Protein AF-A0A7V4J609-F1 (afdb_monomer)

Solvent-accessible surface area (backbone atoms only — not comparable to full-atom values): 19748 Å² total; per-residue (Å²): 106,72,70,58,54,51,50,52,49,53,50,51,53,51,48,53,52,51,51,52,52,52,54,53,49,54,52,52,54,60,73,69,50,78,88,66,85,76,72,90,71,79,81,60,64,64,59,54,53,52,49,54,51,50,52,54,53,51,51,54,50,50,53,53,50,52,53,50,53,50,52,48,52,52,51,52,51,51,52,52,52,50,53,52,50,52,51,52,52,51,52,53,50,53,50,52,52,53,52,60,69,65,54,73,88,73,65,96,64,86,74,79,85,71,82,72,80,72,77,79,72,75,76,78,77,78,77,81,72,77,92,63,76,60,28,38,42,62,49,53,56,54,48,48,51,51,40,49,76,68,70,46,53,71,70,55,42,55,54,38,49,55,36,35,48,52,48,41,37,69,74,41,45,94,55,24,52,75,36,55,56,78,76,60,52,71,68,56,56,55,52,48,53,50,52,43,49,75,68,68,49,56,68,71,57,47,53,54,36,52,52,34,39,50,53,48,53,53,52,47,47,74,68,42,93,59,83,52,83,59,68,60,84,75,70,60,65,84,63,80,71,70,81,74,73,84,67,77,82,70,50,74,65,56,53,5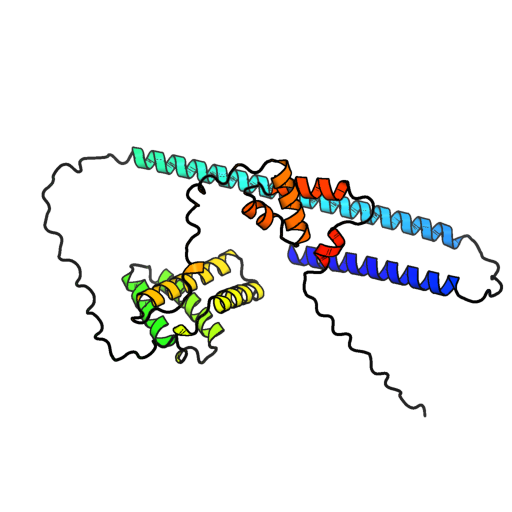2,51,52,54,49,57,44,46,75,72,66,52,54,59,63,60,50,10,65,73,69,77,45,56,49,66,58,46,50,52,52,54,52,58,52,56,75,68,49,90,85,73,61,71,69,70,61,69,66,67,76,68,86,73,86,78,80,83,76,79,83,81,84,79,84,77,85,85,132

Mean predicted aligned error: 18.74 Å

Foldseek 3Di:
DVVVVVVVVVVVVVVVVVVVVVVVVVVVVVVPDPDDPDDPDPPPVVVVVVVVVVVVVVVVVVVVVVVVVVVVVVVVVVVVVVVVVVVVVVVVVVVVVVVVVPPPPPDPPDDDDPDPDDPPDDDPPPDDDPDDQQQPLNLLVVVLVVCVVVVDDPVVSVVLSVLQVVLLCVVQPPNSRRDGPLVDEPVSLVVVLVVCVVVVDDPVVSVVSSVSNVVSNVVCCVVRPDRRPRVCVVVPDPPVDDPPPDPDPPDPVRLLVQLVVVVVVVDDLVVSCVVSVHDSVVSVVSLVVVQVPDPDDGPVVVNVPPPDDDDDDDDDDDDDDDDD

Structure (mmCIF, N/CA/C/O backbone):
data_AF-A0A7V4J609-F1
#
_entry.id   AF-A0A7V4J609-F1
#
loop_
_atom_site.group_PDB
_atom_site.id
_atom_site.type_symbol
_atom_site.label_atom_id
_atom_site.label_alt_id
_atom_site.label_comp_id
_atom_site.label_asym_id
_atom_site.label_entity_id
_atom_site.label_seq_id
_atom_site.pdbx_PDB_ins_code
_atom_site.Cartn_x
_atom_site.Cartn_y
_atom_site.Cartn_z
_atom_site.occupancy
_atom_site.B_iso_or_equiv
_atom_site.auth_seq_id
_atom_site.auth_comp_id
_atom_site.auth_asym_id
_atom_site.auth_atom_id
_atom_site.pdbx_PDB_model_num
ATOM 1 N N . MET A 1 1 ? -0.851 5.672 -15.968 1.00 47.31 1 MET A N 1
ATOM 2 C CA . MET A 1 1 ? -0.262 6.768 -16.758 1.00 47.31 1 MET A CA 1
ATOM 3 C C . MET A 1 1 ? 1.236 6.849 -16.494 1.00 47.31 1 MET A C 1
ATOM 5 O O . MET A 1 1 ? 1.948 6.284 -17.302 1.00 47.31 1 MET A O 1
ATOM 9 N N . LEU A 1 2 ? 1.716 7.349 -15.346 1.00 53.88 2 LEU A N 1
ATOM 10 C CA . LEU A 1 2 ? 3.162 7.465 -15.036 1.00 53.88 2 LEU A CA 1
ATOM 11 C C . LEU A 1 2 ? 4.007 6.199 -15.305 1.00 53.88 2 LEU A C 1
ATOM 13 O O . LEU A 1 2 ? 5.004 6.269 -16.009 1.00 53.88 2 LEU A O 1
ATOM 17 N N . LEU A 1 3 ? 3.555 5.023 -14.858 1.00 62.56 3 LEU A N 1
ATOM 18 C CA . LEU A 1 3 ? 4.284 3.763 -15.079 1.00 62.56 3 LEU A CA 1
ATOM 19 C C . LEU A 1 3 ? 4.326 3.323 -16.558 1.00 62.56 3 LEU A C 1
ATOM 21 O O . LEU A 1 3 ? 5.271 2.674 -16.983 1.00 62.56 3 LEU A O 1
ATOM 25 N N . LEU A 1 4 ? 3.314 3.679 -17.358 1.00 62.72 4 LEU A N 1
ATOM 26 C CA . LEU A 1 4 ? 3.314 3.393 -18.799 1.00 62.72 4 LEU A CA 1
ATOM 27 C C . LEU A 1 4 ? 4.264 4.330 -19.549 1.00 62.72 4 LEU A C 1
ATOM 29 O O . LEU A 1 4 ? 4.913 3.893 -20.491 1.00 62.72 4 LEU A O 1
ATOM 33 N N . VAL A 1 5 ? 4.374 5.584 -19.101 1.00 66.00 5 VAL A N 1
ATOM 34 C CA . VAL A 1 5 ? 5.336 6.555 -19.638 1.00 66.00 5 VAL A CA 1
ATOM 35 C C . VAL A 1 5 ? 6.767 6.125 -19.307 1.00 66.00 5 VAL A C 1
ATOM 37 O O . VAL A 1 5 ? 7.614 6.120 -20.194 1.00 66.00 5 VAL A O 1
ATOM 40 N N . GLU A 1 6 ? 7.030 5.661 -18.080 1.00 70.31 6 GLU A N 1
ATOM 41 C CA . GLU A 1 6 ? 8.339 5.101 -17.712 1.00 70.31 6 GLU A CA 1
ATOM 42 C C . GLU A 1 6 ? 8.694 3.861 -18.543 1.00 70.31 6 GLU A C 1
ATOM 44 O O . GLU A 1 6 ? 9.808 3.762 -19.052 1.00 70.31 6 GLU A O 1
ATOM 49 N N . ILE A 1 7 ? 7.745 2.940 -18.749 1.00 78.00 7 ILE A N 1
ATOM 50 C CA . ILE A 1 7 ? 7.969 1.761 -19.600 1.00 78.00 7 ILE A CA 1
ATOM 51 C C . ILE A 1 7 ? 8.251 2.178 -21.046 1.00 78.00 7 ILE A C 1
ATOM 53 O O . ILE A 1 7 ? 9.196 1.672 -21.647 1.00 78.00 7 ILE A O 1
ATOM 57 N N . ALA A 1 8 ? 7.476 3.112 -21.604 1.00 73.62 8 ALA A N 1
ATOM 58 C CA . ALA A 1 8 ? 7.695 3.609 -22.959 1.00 73.62 8 ALA A CA 1
ATOM 59 C C . ALA A 1 8 ? 9.078 4.263 -23.106 1.00 73.62 8 ALA A C 1
ATOM 61 O O . ALA A 1 8 ? 9.769 4.016 -24.093 1.00 73.62 8 ALA A O 1
ATOM 62 N N . PHE A 1 9 ? 9.522 5.019 -22.100 1.00 82.12 9 PHE A N 1
ATOM 63 C CA . PHE A 1 9 ? 10.843 5.641 -22.089 1.00 82.12 9 PHE A CA 1
ATOM 64 C C . PHE A 1 9 ? 11.972 4.604 -22.038 1.00 82.12 9 PHE A C 1
ATOM 66 O O . PHE A 1 9 ? 12.927 4.689 -22.809 1.00 82.12 9 PHE A O 1
ATOM 73 N N . VAL A 1 10 ? 11.851 3.583 -21.184 1.00 80.25 10 VAL A N 1
ATOM 74 C CA . VAL A 1 10 ? 12.837 2.492 -21.097 1.00 80.25 10 VAL A CA 1
ATOM 75 C C . VAL A 1 10 ? 12.897 1.698 -22.403 1.00 80.25 10 VAL A C 1
ATOM 77 O O . VAL A 1 10 ? 13.987 1.365 -22.867 1.00 80.25 10 VAL A O 1
ATOM 80 N N . LEU A 1 11 ? 11.749 1.434 -23.034 1.00 81.81 11 LEU A N 1
ATOM 81 C CA . LEU A 1 11 ? 11.691 0.757 -24.331 1.00 81.81 11 LEU A CA 1
ATOM 82 C C . LEU A 1 11 ? 12.318 1.603 -25.445 1.00 81.81 11 LEU A C 1
ATOM 84 O O . LEU A 1 11 ? 13.091 1.070 -26.239 1.00 81.81 11 LEU A O 1
ATOM 88 N N . ALA A 1 12 ? 12.049 2.909 -25.478 1.00 80.56 12 ALA A N 1
ATOM 89 C CA . ALA A 1 12 ? 12.650 3.824 -26.446 1.00 80.56 12 ALA A CA 1
ATOM 90 C C . ALA A 1 12 ? 14.175 3.914 -26.269 1.00 80.56 12 ALA A C 1
ATOM 92 O O . ALA A 1 12 ? 14.918 3.771 -27.239 1.00 80.56 12 ALA A O 1
ATOM 93 N N . ALA A 1 13 ? 14.657 4.060 -25.031 1.00 81.12 13 ALA A N 1
ATOM 94 C CA . ALA A 1 13 ? 16.086 4.077 -24.726 1.00 81.12 13 ALA A CA 1
ATOM 95 C C . ALA A 1 13 ? 16.768 2.747 -25.096 1.00 81.12 13 ALA A C 1
ATOM 97 O O . ALA A 1 13 ? 17.833 2.743 -25.717 1.00 81.12 13 ALA A O 1
ATOM 98 N N . GLY A 1 14 ? 16.129 1.615 -24.779 1.00 84.50 14 GLY A N 1
ATOM 99 C CA . GLY A 1 14 ? 16.606 0.285 -25.156 1.00 84.50 14 GLY A CA 1
ATOM 100 C C . GLY A 1 14 ? 16.664 0.086 -26.672 1.00 84.50 14 GLY A C 1
ATOM 101 O O . GLY A 1 14 ? 17.637 -0.471 -27.183 1.00 84.50 14 GLY A O 1
ATOM 102 N N . TYR A 1 15 ? 15.666 0.588 -27.402 1.00 86.62 15 TYR A N 1
ATOM 103 C CA . TYR A 1 15 ? 15.627 0.533 -28.862 1.00 86.62 15 TYR A CA 1
ATOM 104 C C . TYR A 1 15 ? 16.742 1.370 -29.497 1.00 86.62 15 TYR A C 1
ATOM 106 O O . TYR A 1 15 ? 17.474 0.858 -30.344 1.00 86.62 15 TYR A O 1
ATOM 114 N N . ILE A 1 16 ? 16.933 2.614 -29.042 1.00 82.25 16 ILE A N 1
ATOM 115 C CA . ILE A 1 16 ? 18.020 3.488 -29.512 1.00 82.25 16 ILE A CA 1
ATOM 116 C C . ILE A 1 16 ? 19.374 2.814 -29.284 1.00 82.25 16 ILE A C 1
ATOM 118 O O . ILE A 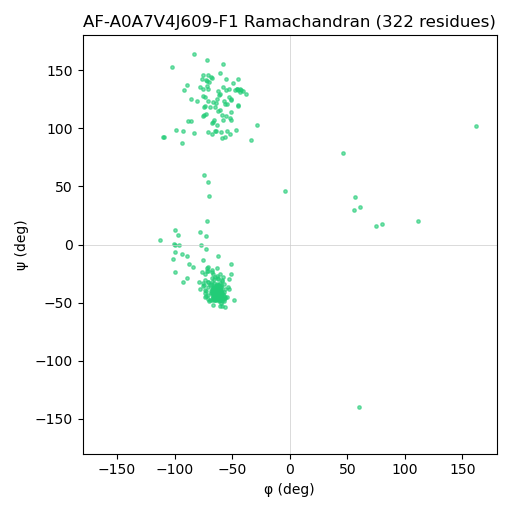1 16 ? 20.170 2.724 -30.220 1.00 82.25 16 ILE A O 1
ATOM 122 N N . PHE A 1 17 ? 19.612 2.287 -28.078 1.00 82.25 17 PHE A N 1
ATOM 123 C CA . PHE A 1 17 ? 20.849 1.587 -27.728 1.00 82.25 17 PHE A CA 1
ATOM 124 C C . PHE A 1 17 ? 21.099 0.358 -28.613 1.00 82.25 17 PHE A C 1
ATOM 126 O O . PHE A 1 17 ? 22.208 0.148 -29.113 1.00 82.25 17 PHE A O 1
ATOM 133 N N . TRP A 1 18 ? 20.065 -0.455 -28.847 1.00 91.44 18 TRP A N 1
ATOM 134 C CA . TRP A 1 18 ? 20.157 -1.607 -29.743 1.00 91.44 18 TRP A CA 1
ATOM 135 C C . TRP A 1 18 ? 20.525 -1.188 -31.170 1.00 91.44 18 TRP A C 1
ATOM 137 O O . TRP A 1 18 ? 21.409 -1.792 -31.786 1.00 91.44 18 TRP A O 1
ATOM 147 N N . LEU A 1 19 ? 19.904 -0.121 -31.673 1.00 87.31 19 LEU A N 1
ATOM 148 C CA . LEU A 1 19 ? 20.141 0.400 -33.015 1.00 87.31 19 LEU A CA 1
ATOM 149 C C . LEU A 1 19 ? 21.574 0.935 -33.165 1.00 87.31 19 LEU A C 1
ATOM 151 O O . LEU A 1 19 ? 22.247 0.620 -34.149 1.00 87.31 19 LEU A O 1
ATOM 155 N N . THR A 1 20 ? 22.089 1.641 -32.150 1.00 80.00 20 THR A N 1
ATOM 156 C CA . THR A 1 20 ? 23.487 2.117 -32.135 1.00 80.00 20 THR A CA 1
ATOM 157 C C . THR A 1 20 ? 24.472 0.956 -32.120 1.00 80.00 20 THR A C 1
ATOM 159 O O . THR A 1 20 ? 25.467 0.955 -32.846 1.00 80.00 20 THR A O 1
ATOM 162 N N . ARG A 1 21 ? 24.192 -0.079 -31.320 1.00 84.94 21 ARG A N 1
ATOM 163 C CA . ARG A 1 21 ? 25.049 -1.264 -31.247 1.00 84.94 21 ARG A CA 1
ATOM 164 C C . ARG A 1 21 ? 25.080 -2.026 -32.573 1.00 84.94 21 ARG A C 1
ATOM 166 O O . ARG A 1 21 ? 26.139 -2.512 -32.967 1.00 84.94 21 ARG A O 1
ATOM 173 N N . ARG A 1 22 ? 23.943 -2.117 -33.268 1.00 88.06 22 ARG A N 1
ATOM 174 C CA . ARG A 1 22 ? 23.848 -2.754 -34.588 1.00 88.06 22 ARG A CA 1
ATOM 175 C C . ARG A 1 22 ? 24.669 -2.002 -35.641 1.00 88.06 22 ARG A C 1
ATOM 177 O O . ARG A 1 22 ? 25.417 -2.642 -36.371 1.00 88.06 22 ARG A O 1
ATOM 184 N N . GLN A 1 23 ? 24.587 -0.672 -35.659 1.00 82.31 23 GLN A N 1
ATOM 185 C CA . GLN A 1 23 ? 25.390 0.202 -36.528 1.00 82.31 23 GLN A CA 1
ATOM 186 C C . GLN A 1 23 ? 26.902 0.039 -36.272 1.00 82.31 23 GLN A C 1
ATOM 188 O O . GLN A 1 23 ? 27.696 -0.126 -37.197 1.00 82.31 23 GLN A O 1
ATOM 193 N N . LEU A 1 24 ? 27.317 -0.009 -35.002 1.00 81.25 24 LEU A N 1
ATOM 194 C CA . LEU A 1 24 ? 28.718 -0.259 -34.637 1.00 81.25 24 LEU A CA 1
ATOM 195 C C . LEU A 1 24 ? 29.204 -1.648 -35.068 1.00 81.25 24 LEU A C 1
ATOM 197 O O . LEU A 1 24 ? 30.362 -1.804 -35.458 1.00 81.25 24 LEU A O 1
ATOM 201 N N . ALA A 1 25 ? 28.336 -2.661 -35.005 1.00 82.88 25 ALA A N 1
ATOM 202 C CA . ALA A 1 25 ? 28.669 -4.002 -35.465 1.00 82.88 25 ALA A CA 1
ATOM 203 C C . ALA A 1 25 ? 28.908 -4.029 -36.982 1.00 82.88 25 ALA A C 1
ATOM 205 O O . ALA A 1 25 ? 29.929 -4.566 -37.405 1.00 82.88 25 ALA A O 1
ATOM 206 N N . SER A 1 26 ? 28.048 -3.388 -37.785 1.00 80.69 26 SER A N 1
ATOM 207 C CA . SER A 1 26 ? 28.245 -3.315 -39.240 1.00 80.69 26 SER A CA 1
ATOM 208 C C . SER A 1 26 ? 29.526 -2.577 -39.626 1.00 80.69 26 SER A C 1
ATOM 210 O O . SER A 1 26 ? 30.234 -3.026 -40.525 1.00 80.69 26 SER A O 1
ATOM 212 N N . LEU A 1 27 ? 29.884 -1.507 -38.907 1.00 78.69 27 LEU A N 1
ATOM 213 C CA . LEU A 1 27 ? 31.136 -0.780 -39.143 1.00 78.69 27 LEU A CA 1
ATOM 214 C C . LEU A 1 27 ? 32.374 -1.632 -38.831 1.00 78.69 27 LEU A C 1
ATOM 216 O O . LEU A 1 27 ? 33.349 -1.600 -39.577 1.00 78.69 27 LEU A O 1
ATOM 220 N N . ARG A 1 28 ? 32.337 -2.441 -37.765 1.00 79.81 28 ARG A N 1
ATOM 221 C CA . ARG A 1 28 ? 33.437 -3.367 -37.440 1.00 79.81 28 ARG A CA 1
ATOM 222 C C . ARG A 1 28 ? 33.581 -4.486 -38.464 1.00 79.81 28 ARG A C 1
ATOM 224 O O . ARG A 1 28 ? 34.702 -4.868 -38.782 1.00 79.81 28 ARG A O 1
ATOM 231 N N . THR A 1 29 ? 32.469 -5.012 -38.976 1.00 81.25 29 THR A N 1
ATOM 232 C CA . THR A 1 29 ? 32.506 -6.026 -40.037 1.00 81.25 29 THR A CA 1
ATOM 233 C C . THR A 1 29 ? 33.085 -5.444 -41.326 1.00 81.25 29 THR A C 1
ATOM 235 O O . THR A 1 29 ? 33.902 -6.101 -41.961 1.00 81.25 29 THR A O 1
ATOM 238 N N . ALA A 1 30 ? 32.738 -4.199 -41.666 1.00 74.56 30 ALA A N 1
ATOM 239 C CA . ALA A 1 30 ? 33.305 -3.499 -42.817 1.00 74.56 30 ALA A CA 1
ATOM 240 C C . ALA A 1 30 ? 34.809 -3.210 -42.654 1.00 74.56 30 ALA A C 1
ATOM 242 O O . ALA A 1 30 ? 35.568 -3.399 -43.598 1.00 74.56 30 ALA A O 1
ATOM 243 N N . ALA A 1 31 ? 35.259 -2.822 -41.456 1.00 77.62 31 ALA A N 1
ATOM 244 C CA . ALA A 1 31 ? 36.670 -2.528 -41.184 1.00 77.62 31 ALA A CA 1
ATOM 245 C C . ALA A 1 31 ? 37.596 -3.760 -41.262 1.00 77.62 31 ALA A C 1
ATOM 247 O O . ALA A 1 31 ? 38.784 -3.609 -41.529 1.00 77.62 31 ALA A O 1
ATOM 248 N N . ASN A 1 32 ? 37.063 -4.965 -41.035 1.00 83.81 32 ASN A N 1
ATOM 249 C CA . ASN A 1 32 ? 37.826 -6.219 -41.065 1.00 83.81 32 ASN A CA 1
ATOM 250 C C . ASN A 1 32 ? 37.684 -6.999 -42.384 1.00 83.81 32 ASN A C 1
ATOM 252 O O . ASN A 1 32 ? 38.258 -8.082 -42.512 1.00 83.81 32 ASN A O 1
ATOM 256 N N . ALA A 1 33 ? 36.905 -6.502 -43.348 1.00 80.06 33 ALA A N 1
ATOM 257 C CA . ALA A 1 33 ? 36.776 -7.152 -44.644 1.00 80.06 33 ALA A CA 1
ATOM 258 C C . ALA A 1 33 ? 38.072 -6.964 -45.463 1.00 80.06 33 ALA A C 1
ATOM 260 O O . ALA A 1 33 ? 38.621 -5.860 -45.486 1.00 80.06 33 ALA A O 1
ATOM 261 N N . PRO A 1 34 ? 38.583 -8.015 -46.135 1.00 79.69 34 PRO A N 1
ATOM 262 C CA . PRO A 1 34 ? 39.764 -7.905 -46.986 1.00 79.69 34 PRO A CA 1
ATOM 263 C C . PRO A 1 34 ? 39.524 -6.855 -48.075 1.00 79.69 34 PRO A C 1
ATOM 265 O O . PRO A 1 34 ? 38.443 -6.813 -48.663 1.00 79.69 34 PRO A O 1
ATOM 268 N N . ALA A 1 35 ? 40.524 -5.999 -48.307 1.00 69.81 35 ALA A N 1
ATOM 269 C CA . ALA A 1 35 ? 40.452 -4.839 -49.189 1.00 69.81 35 ALA A CA 1
ATOM 270 C C . ALA A 1 35 ? 40.039 -5.232 -50.618 1.00 69.81 35 ALA A C 1
ATOM 272 O O . ALA A 1 35 ? 40.867 -5.585 -51.455 1.00 69.81 35 ALA A O 1
ATOM 273 N N . MET A 1 36 ? 38.737 -5.180 -50.889 1.00 74.69 36 MET A N 1
ATOM 274 C CA . MET A 1 36 ? 38.191 -5.239 -52.237 1.00 74.69 36 MET A CA 1
ATOM 275 C C . MET A 1 36 ? 38.425 -3.882 -52.917 1.00 74.69 36 MET A C 1
ATOM 277 O O . MET A 1 36 ? 38.391 -2.850 -52.237 1.00 74.69 36 MET A O 1
ATOM 281 N N . PRO A 1 37 ? 38.667 -3.851 -54.239 1.00 70.62 37 PRO A N 1
ATOM 282 C CA . PRO A 1 37 ? 38.844 -2.606 -54.977 1.00 70.62 37 PRO A CA 1
ATOM 283 C C . PRO A 1 37 ? 37.612 -1.716 -54.782 1.00 70.62 37 PRO A C 1
ATOM 285 O O . PRO A 1 37 ? 36.488 -2.130 -55.066 1.00 70.62 37 PRO A O 1
ATOM 288 N N . GLN A 1 38 ? 37.834 -0.514 -54.239 1.00 63.09 38 GLN A N 1
ATOM 289 C CA . GLN A 1 38 ? 36.774 0.455 -53.982 1.00 63.09 38 GLN A CA 1
ATOM 290 C C . GLN A 1 38 ? 36.036 0.764 -55.293 1.00 63.09 38 GLN A C 1
ATOM 292 O O . GLN A 1 38 ? 36.682 1.191 -56.255 1.00 63.09 38 GLN A O 1
ATOM 297 N N . PRO A 1 39 ? 34.704 0.585 -55.362 1.00 59.41 39 PRO A N 1
ATOM 298 C CA . PRO A 1 39 ? 33.936 1.166 -56.451 1.00 59.41 39 PRO A CA 1
ATOM 299 C C . PRO A 1 39 ? 34.089 2.686 -56.360 1.00 59.41 39 PRO A C 1
ATOM 301 O O . PRO A 1 39 ? 33.965 3.248 -55.272 1.00 59.41 39 PRO A O 1
ATOM 304 N N . ALA A 1 40 ? 34.400 3.336 -57.484 1.00 60.19 40 ALA A N 1
ATOM 305 C CA . ALA A 1 40 ? 34.500 4.788 -57.578 1.00 60.19 40 ALA A CA 1
ATOM 306 C C . ALA A 1 40 ? 33.221 5.416 -57.003 1.00 60.19 40 ALA A C 1
ATOM 308 O O . ALA A 1 40 ? 32.131 5.284 -57.558 1.00 60.19 40 ALA A O 1
ATOM 309 N N . SER A 1 41 ? 33.364 6.001 -55.821 1.00 56.91 41 SER A N 1
ATOM 310 C CA . SER A 1 41 ? 32.284 6.439 -54.958 1.00 56.91 41 SER A CA 1
ATOM 311 C C . SER A 1 41 ? 31.746 7.790 -55.419 1.00 56.91 41 SER A C 1
ATOM 313 O O . SER A 1 41 ? 32.472 8.782 -55.485 1.00 56.91 41 SER A O 1
ATOM 315 N N . GLY A 1 42 ? 30.442 7.852 -55.690 1.00 60.62 42 GLY A N 1
ATOM 316 C CA . GLY A 1 42 ? 29.702 9.110 -55.680 1.00 60.62 42 GLY A CA 1
ATOM 317 C C . GLY A 1 42 ? 29.634 9.623 -54.242 1.00 60.62 42 GLY A C 1
ATOM 318 O O . GLY A 1 42 ? 28.796 9.186 -53.466 1.00 60.62 42 GLY A O 1
ATOM 319 N N . GLY A 1 43 ? 30.558 10.506 -53.859 1.00 58.66 43 GLY A N 1
ATOM 320 C CA . GLY A 1 43 ? 30.745 10.995 -52.485 1.00 58.66 43 GLY A CA 1
ATOM 321 C C . GLY A 1 43 ? 29.674 11.956 -51.952 1.00 58.66 43 GLY A C 1
ATOM 322 O O . GLY A 1 43 ? 29.959 12.697 -51.016 1.00 58.66 43 GLY A O 1
ATOM 323 N N . ILE A 1 44 ? 28.476 11.982 -52.539 1.00 61.19 44 ILE A N 1
ATOM 324 C CA . ILE A 1 44 ? 27.427 12.958 -52.201 1.00 61.19 44 ILE A CA 1
ATOM 325 C C . ILE A 1 44 ? 26.475 12.415 -51.111 1.00 61.19 44 ILE A C 1
ATOM 327 O O . ILE A 1 44 ? 26.094 13.168 -50.219 1.00 61.19 44 ILE A O 1
ATOM 331 N N . ASP A 1 45 ? 26.223 11.102 -51.051 1.00 78.12 45 ASP A N 1
ATOM 332 C CA . ASP A 1 45 ? 25.186 10.527 -50.166 1.00 78.12 45 ASP A CA 1
ATOM 333 C C . ASP A 1 45 ? 25.523 10.549 -48.659 1.00 78.12 45 ASP A C 1
ATOM 335 O O . ASP A 1 45 ? 24.635 10.503 -47.806 1.00 78.12 45 ASP A O 1
ATOM 339 N N . GLN A 1 46 ? 26.805 10.613 -48.283 1.00 78.44 46 GLN A N 1
ATOM 340 C CA . GLN A 1 46 ? 27.192 10.554 -46.866 1.00 78.44 46 GLN A CA 1
ATOM 341 C C . GLN A 1 46 ? 26.996 11.892 -46.139 1.00 78.44 46 GLN A C 1
ATOM 343 O O . GLN A 1 46 ? 26.705 11.907 -44.942 1.00 78.44 46 GLN A O 1
ATOM 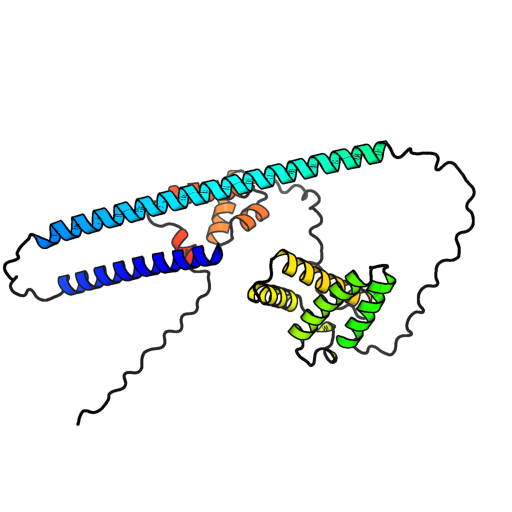348 N N . VAL A 1 47 ? 27.162 13.014 -46.844 1.00 83.00 47 VAL A N 1
ATOM 349 C CA . VAL A 1 47 ? 26.991 14.353 -46.258 1.00 83.00 47 VAL A CA 1
ATOM 350 C C . VAL A 1 47 ? 25.509 14.642 -46.021 1.00 83.00 47 VAL A C 1
ATOM 352 O O . VAL A 1 47 ? 25.163 15.149 -44.957 1.00 83.00 47 VAL A O 1
ATOM 355 N N . GLU A 1 48 ? 24.644 14.247 -46.958 1.00 84.75 48 GLU A N 1
ATOM 356 C CA . GLU A 1 48 ? 23.185 14.376 -46.839 1.00 84.75 48 GLU A CA 1
ATOM 357 C C . GLU A 1 48 ? 22.650 13.552 -45.657 1.00 84.75 48 GLU A C 1
ATOM 359 O O . GLU A 1 48 ? 21.994 14.093 -44.772 1.00 84.75 48 GLU A O 1
ATOM 364 N N . MET A 1 49 ? 23.083 12.293 -45.520 1.00 81.38 49 MET A N 1
ATOM 365 C CA . MET A 1 49 ? 22.692 11.440 -44.390 1.00 81.38 49 MET A CA 1
ATOM 366 C C . MET A 1 49 ? 23.137 11.990 -43.023 1.00 81.38 49 MET A C 1
ATOM 368 O O . MET A 1 49 ? 22.436 11.831 -42.021 1.00 81.38 49 MET A O 1
ATOM 372 N N . MET A 1 50 ? 24.309 12.630 -42.951 1.00 82.75 50 MET A N 1
ATOM 373 C CA . MET A 1 50 ? 24.780 13.268 -41.715 1.00 82.75 50 MET A CA 1
ATOM 374 C C . MET A 1 50 ? 23.974 14.522 -41.367 1.00 82.75 50 MET A C 1
ATOM 376 O O . MET A 1 50 ? 23.804 14.815 -40.182 1.00 82.75 50 MET A O 1
ATOM 380 N N . HIS A 1 51 ? 23.482 15.246 -42.375 1.00 87.69 51 HIS A N 1
ATOM 381 C CA . HIS A 1 51 ? 22.611 16.401 -42.181 1.00 87.69 51 HIS A CA 1
ATOM 382 C C . HIS A 1 51 ? 21.229 15.966 -41.681 1.00 87.69 51 HIS A C 1
ATOM 384 O O . HIS A 1 51 ? 20.806 16.429 -40.623 1.00 87.69 51 HIS A O 1
ATOM 390 N N . ASP A 1 52 ? 20.616 14.967 -42.322 1.00 84.50 52 ASP A N 1
ATOM 391 C CA . ASP A 1 52 ? 19.336 14.389 -41.891 1.00 84.50 52 ASP A CA 1
ATOM 392 C C . ASP A 1 52 ? 19.405 13.854 -40.455 1.00 84.50 52 ASP A C 1
ATOM 394 O O . ASP A 1 52 ? 18.499 14.049 -39.641 1.00 84.50 52 ASP A O 1
ATOM 398 N N . LEU A 1 53 ? 20.514 13.198 -40.097 1.00 81.81 53 LEU A N 1
ATOM 399 C CA . LEU A 1 53 ? 20.721 12.714 -38.735 1.00 81.81 53 LEU A CA 1
ATOM 400 C C . LEU A 1 53 ? 20.834 13.867 -37.727 1.00 81.81 53 LEU A C 1
ATOM 402 O O . LEU A 1 53 ? 20.333 13.748 -36.606 1.00 81.81 53 LEU A O 1
ATOM 406 N N . ALA A 1 54 ? 21.498 14.966 -38.093 1.00 87.69 54 ALA A N 1
ATOM 407 C CA . ALA A 1 54 ? 21.609 16.140 -37.234 1.00 87.69 54 ALA A CA 1
ATOM 408 C C . ALA A 1 54 ? 20.237 16.784 -36.988 1.00 87.69 54 ALA A C 1
ATOM 410 O O . ALA A 1 54 ? 19.929 17.124 -35.840 1.00 87.69 54 ALA A O 1
ATOM 411 N N . ASP A 1 55 ? 19.400 16.860 -38.021 1.00 89.56 55 ASP A N 1
ATOM 412 C CA . ASP A 1 55 ? 18.043 17.395 -37.930 1.00 89.56 55 ASP A CA 1
ATOM 413 C C . ASP A 1 55 ? 17.161 16.528 -37.026 1.00 89.56 55 ASP A C 1
ATOM 415 O O . ASP A 1 55 ? 16.584 17.043 -36.063 1.00 89.56 55 ASP A O 1
ATOM 419 N N . VAL A 1 56 ? 17.162 15.202 -37.210 1.00 83.81 56 VAL A N 1
ATOM 420 C CA . VAL A 1 56 ? 16.417 14.273 -36.338 1.00 83.81 56 VAL A CA 1
ATOM 421 C C . VAL A 1 56 ? 16.883 14.374 -34.882 1.00 83.81 56 VAL A C 1
ATOM 423 O O . VAL A 1 56 ? 16.070 14.385 -33.955 1.00 83.81 56 VAL A O 1
ATOM 426 N N . LEU A 1 57 ? 18.194 14.479 -34.638 1.00 84.06 57 LEU A N 1
ATOM 427 C CA . LEU A 1 57 ? 18.717 14.641 -33.278 1.00 84.06 57 LEU A CA 1
ATOM 428 C C . LEU A 1 57 ? 18.309 15.981 -32.655 1.00 84.06 57 LEU A C 1
ATOM 430 O O . LEU A 1 57 ? 18.108 16.050 -31.437 1.00 84.06 57 LEU A O 1
ATOM 434 N N . SER A 1 58 ? 18.192 17.035 -33.463 1.00 87.75 58 SER A N 1
ATOM 435 C CA . SER A 1 58 ? 17.723 18.342 -33.006 1.00 87.75 58 SER A CA 1
ATOM 436 C C . SER A 1 58 ? 16.243 18.299 -32.604 1.00 87.75 58 SER A C 1
ATOM 438 O O . SER A 1 58 ? 15.896 18.785 -31.524 1.00 87.75 58 SER A O 1
ATOM 440 N N . GLU A 1 59 ? 15.401 17.613 -33.381 1.00 87.75 59 GLU A N 1
ATOM 441 C CA . GLU A 1 59 ? 13.973 17.445 -33.104 1.00 87.75 59 GLU A CA 1
ATOM 442 C C . GLU A 1 59 ? 13.742 16.600 -31.844 1.00 87.75 59 GLU A C 1
ATOM 444 O O . GLU A 1 59 ? 13.007 17.005 -30.940 1.00 87.75 59 GLU A O 1
ATOM 449 N N . VAL A 1 60 ? 14.461 15.479 -31.704 1.00 80.81 60 VAL A N 1
ATOM 450 C CA . VAL A 1 60 ? 14.414 14.645 -30.490 1.00 80.81 60 VAL A CA 1
ATOM 451 C C . VAL A 1 60 ? 14.854 15.442 -29.261 1.00 80.81 60 VAL A C 1
ATOM 453 O O . VAL A 1 60 ? 14.238 15.336 -28.198 1.00 80.81 60 VAL A O 1
ATOM 456 N N . ARG A 1 61 ? 15.900 16.271 -29.379 1.00 86.44 61 ARG A N 1
ATOM 457 C CA . ARG A 1 61 ? 16.343 17.138 -28.279 1.00 86.44 61 ARG A CA 1
ATOM 458 C C . ARG A 1 61 ? 15.262 18.146 -27.892 1.00 86.44 61 ARG A C 1
ATOM 460 O O . ARG A 1 61 ? 15.042 18.319 -26.693 1.00 86.44 61 ARG A O 1
ATOM 467 N N . SER A 1 62 ? 14.602 18.776 -28.865 1.00 88.88 62 SER A N 1
ATOM 468 C CA . SER A 1 62 ? 13.492 19.703 -28.612 1.00 88.88 62 SER A CA 1
ATOM 469 C C . SER A 1 62 ? 12.345 19.002 -27.884 1.00 88.88 62 SER A C 1
ATOM 471 O O . SER A 1 62 ? 11.946 19.436 -26.807 1.00 88.88 62 SER A O 1
ATOM 473 N N . ALA A 1 63 ? 11.902 17.844 -28.381 1.00 81.69 63 ALA A N 1
ATOM 474 C CA . ALA A 1 63 ? 10.816 17.077 -27.769 1.00 81.69 63 ALA A CA 1
ATOM 475 C C . ALA A 1 63 ? 11.126 16.657 -26.319 1.00 81.69 63 ALA A C 1
ATOM 477 O O . ALA A 1 63 ? 10.266 16.714 -25.438 1.00 81.69 63 ALA A O 1
ATOM 478 N N . VAL A 1 64 ? 12.376 16.272 -26.032 1.00 82.19 64 VAL A N 1
ATOM 479 C CA . VAL A 1 64 ? 12.813 15.951 -24.663 1.00 82.19 64 VAL A CA 1
ATOM 480 C C . VAL A 1 64 ? 12.792 17.188 -23.758 1.00 82.19 64 VAL A C 1
ATOM 482 O O . VAL A 1 64 ? 12.443 17.074 -22.581 1.00 82.19 64 VAL A O 1
ATOM 485 N N . GLN A 1 65 ? 13.162 18.363 -24.273 1.00 88.56 65 GLN A N 1
ATOM 486 C CA . GLN A 1 65 ? 13.099 19.615 -23.514 1.00 88.56 65 GLN A CA 1
ATOM 487 C C . GLN A 1 65 ? 11.653 20.017 -23.207 1.00 88.56 65 GLN A C 1
ATOM 489 O O . GLN A 1 65 ? 11.366 20.366 -22.059 1.00 88.56 65 GLN A O 1
ATOM 494 N N . ASP A 1 66 ? 10.744 19.879 -24.170 1.00 88.44 66 ASP A N 1
ATOM 495 C CA . ASP A 1 66 ? 9.320 20.171 -23.989 1.00 88.44 66 ASP A CA 1
ATOM 496 C C . ASP A 1 66 ? 8.681 19.245 -22.950 1.00 88.44 66 ASP A C 1
ATOM 498 O O . ASP A 1 66 ? 8.041 19.712 -22.004 1.00 88.44 66 ASP A O 1
ATOM 502 N N . MET A 1 67 ? 8.946 17.938 -23.044 1.00 80.62 67 MET A N 1
ATOM 503 C CA . MET A 1 67 ? 8.476 16.955 -22.065 1.00 80.62 67 MET A CA 1
ATOM 504 C C . MET A 1 67 ? 9.029 17.247 -20.663 1.00 80.62 67 MET A C 1
ATOM 506 O O . MET A 1 67 ? 8.318 17.129 -19.663 1.00 80.62 67 MET A O 1
ATOM 510 N N . ARG A 1 68 ? 10.293 17.678 -20.564 1.00 86.62 68 ARG A N 1
ATOM 511 C CA . ARG A 1 68 ? 10.894 18.086 -19.287 1.00 86.62 68 ARG A CA 1
ATOM 512 C C . ARG A 1 68 ? 10.215 19.328 -18.714 1.00 86.62 68 ARG A C 1
ATOM 514 O O . ARG A 1 68 ? 9.976 19.374 -17.509 1.00 86.62 68 ARG A O 1
ATOM 521 N N . ALA A 1 69 ? 9.911 20.319 -19.548 1.00 91.19 69 ALA A N 1
ATOM 522 C CA . ALA A 1 69 ? 9.220 21.535 -19.134 1.00 91.19 69 ALA A CA 1
ATOM 523 C C . ALA A 1 69 ? 7.771 21.253 -18.703 1.00 91.19 69 ALA A C 1
ATOM 525 O O . ALA A 1 69 ? 7.280 21.845 -17.743 1.00 91.19 69 ALA A O 1
ATOM 526 N N . GLU A 1 70 ? 7.073 20.338 -19.374 1.00 89.12 70 GLU A N 1
ATOM 527 C CA . GLU A 1 70 ? 5.750 19.866 -18.958 1.00 89.12 70 GLU A CA 1
ATOM 528 C C . GLU A 1 70 ? 5.798 19.136 -17.614 1.00 89.12 70 GLU A C 1
ATOM 530 O O . GLU A 1 70 ? 5.051 19.484 -16.701 1.00 89.12 70 GLU A O 1
ATOM 535 N N . TRP A 1 71 ? 6.736 18.204 -17.445 1.00 86.25 71 TRP A N 1
ATOM 536 C CA . TRP A 1 71 ? 6.887 17.473 -16.189 1.00 86.25 71 TRP A CA 1
ATOM 537 C C . TRP A 1 71 ? 7.239 18.394 -15.016 1.00 86.25 71 TRP A C 1
ATOM 539 O O . TRP A 1 71 ? 6.726 18.234 -13.909 1.00 86.25 71 TRP A O 1
ATOM 549 N N . GLN A 1 72 ? 8.069 19.407 -15.268 1.00 90.75 72 GLN A N 1
ATOM 550 C CA . GLN A 1 72 ? 8.380 20.440 -14.288 1.00 90.75 72 GLN A CA 1
ATOM 551 C C . GLN A 1 72 ? 7.120 21.216 -13.876 1.00 90.75 72 GLN A C 1
ATOM 553 O O . GLN A 1 72 ? 6.876 21.380 -12.683 1.00 90.75 72 GLN A O 1
ATOM 558 N N . ARG A 1 73 ? 6.278 21.622 -14.839 1.00 93.25 73 ARG A N 1
ATOM 559 C CA . ARG A 1 73 ? 4.996 22.293 -14.562 1.00 93.25 73 ARG A CA 1
ATOM 560 C C . ARG A 1 73 ? 4.049 21.417 -13.742 1.00 93.25 73 ARG A C 1
ATOM 562 O O . ARG A 1 73 ? 3.429 21.914 -12.806 1.00 93.25 73 ARG A O 1
ATOM 569 N N . GLU A 1 74 ? 3.948 20.127 -14.059 1.00 87.88 74 GLU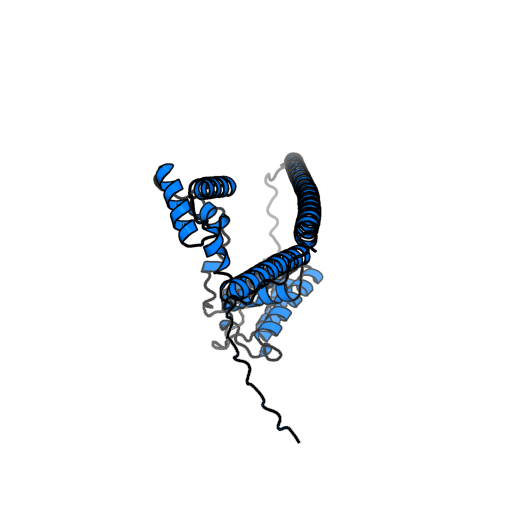 A N 1
ATOM 570 C CA . GLU A 1 74 ? 3.115 19.186 -13.300 1.00 87.88 74 GLU A CA 1
ATOM 571 C C . GLU A 1 74 ? 3.625 19.020 -11.863 1.00 87.88 74 GLU A C 1
ATOM 573 O O . GLU A 1 74 ? 2.851 19.071 -10.904 1.00 87.88 74 GLU A O 1
ATOM 578 N N . ARG A 1 75 ? 4.944 18.889 -11.695 1.00 89.38 75 ARG A N 1
ATOM 579 C CA . ARG A 1 75 ? 5.584 18.805 -10.381 1.00 89.38 75 ARG A CA 1
ATOM 580 C C . ARG A 1 75 ? 5.329 20.059 -9.544 1.00 89.38 75 ARG A C 1
ATOM 582 O O . ARG A 1 75 ? 4.966 19.942 -8.375 1.00 89.38 75 ARG A O 1
ATOM 589 N N . ASP A 1 76 ? 5.482 21.239 -10.134 1.00 93.69 76 ASP A N 1
ATOM 590 C CA . ASP A 1 76 ? 5.260 22.511 -9.447 1.00 93.69 76 ASP A CA 1
ATOM 591 C C . ASP A 1 76 ? 3.768 22.689 -9.084 1.00 93.69 76 ASP A C 1
ATOM 593 O O . ASP A 1 76 ? 3.442 23.132 -7.981 1.00 93.69 76 ASP A O 1
ATOM 597 N N . ALA A 1 77 ? 2.847 22.233 -9.943 1.00 92.25 77 ALA A N 1
ATOM 598 C CA . ALA A 1 77 ? 1.414 22.198 -9.641 1.00 92.25 77 ALA A CA 1
ATOM 599 C C . ALA A 1 77 ? 1.078 21.259 -8.465 1.00 92.25 77 ALA A C 1
ATOM 601 O O . ALA A 1 77 ? 0.260 21.606 -7.610 1.00 92.25 77 ALA A O 1
ATOM 602 N N . LEU A 1 78 ? 1.718 20.087 -8.381 1.00 88.75 78 LEU A N 1
ATOM 603 C CA . LEU A 1 78 ? 1.558 19.170 -7.247 1.00 88.75 78 LEU A CA 1
ATOM 604 C C . LEU A 1 78 ? 2.111 19.760 -5.945 1.00 88.75 78 LEU A C 1
ATOM 606 O O . LEU A 1 78 ? 1.474 19.620 -4.899 1.00 88.75 78 LEU A O 1
ATOM 610 N N . HIS A 1 79 ? 3.256 20.446 -5.996 1.00 91.06 79 HIS A N 1
ATOM 611 C CA . HIS A 1 79 ? 3.796 21.164 -4.838 1.00 91.06 79 HIS A CA 1
ATOM 612 C C . HIS A 1 79 ? 2.825 22.232 -4.336 1.00 91.06 79 HIS A C 1
ATOM 614 O O . HIS A 1 79 ? 2.532 22.275 -3.141 1.00 91.06 79 HIS A O 1
ATOM 620 N N . TYR A 1 80 ? 2.253 23.020 -5.247 1.00 94.31 80 TYR A N 1
ATOM 621 C CA . TYR A 1 80 ? 1.241 24.013 -4.903 1.00 94.31 80 TYR A CA 1
ATOM 622 C C . TYR A 1 80 ? 0.005 23.381 -4.240 1.00 94.31 80 TYR A C 1
ATOM 624 O O . TYR A 1 80 ? -0.487 23.877 -3.227 1.00 94.31 80 TYR A O 1
ATOM 632 N N . GLN A 1 81 ? -0.490 22.249 -4.755 1.00 90.00 81 GLN A N 1
ATOM 633 C CA . GLN A 1 81 ? -1.614 21.532 -4.135 1.00 90.00 81 GLN A CA 1
ATOM 634 C C . GLN A 1 81 ? -1.291 21.026 -2.723 1.00 90.00 81 GLN A C 1
ATOM 636 O O . GLN A 1 81 ? -2.157 21.060 -1.845 1.00 90.00 81 GLN A O 1
ATOM 641 N N . LEU A 1 82 ? -0.060 20.561 -2.494 1.00 90.81 82 LEU A N 1
ATOM 642 C CA . LEU A 1 82 ? 0.386 20.096 -1.183 1.00 90.81 82 LEU A CA 1
ATOM 643 C C . LEU A 1 82 ? 0.436 21.255 -0.179 1.00 90.81 82 LEU A C 1
ATOM 645 O O . LEU A 1 82 ? -0.092 21.119 0.924 1.00 90.81 82 LEU A O 1
ATOM 649 N N . GLU A 1 83 ? 0.957 22.412 -0.586 1.00 96.25 83 GLU A N 1
ATOM 650 C CA . GLU A 1 83 ? 0.975 23.629 0.234 1.00 96.25 83 GLU A CA 1
ATOM 651 C C . GLU A 1 83 ? -0.447 24.084 0.619 1.00 96.25 83 GLU A C 1
ATOM 653 O O . GLU A 1 83 ? -0.727 24.385 1.783 1.00 96.25 83 GLU A O 1
ATOM 658 N N . GLN A 1 84 ? -1.396 24.049 -0.327 1.00 96.38 84 GLN A N 1
ATOM 659 C CA . GLN A 1 84 ? -2.807 24.349 -0.042 1.00 96.38 84 GLN A CA 1
ATOM 660 C C . GLN A 1 84 ? -3.424 23.361 0.961 1.00 96.38 84 GLN A C 1
ATOM 662 O O . GLN A 1 84 ? -4.174 23.756 1.862 1.00 96.38 84 GLN A O 1
ATOM 667 N N . ALA A 1 85 ? -3.101 22.070 0.842 1.00 90.69 85 ALA A N 1
ATOM 668 C CA . ALA A 1 85 ? -3.572 21.054 1.779 1.00 90.69 85 ALA A CA 1
ATOM 669 C C . ALA A 1 85 ? -3.011 21.277 3.194 1.00 90.69 85 ALA A C 1
ATOM 671 O O . ALA A 1 85 ? -3.754 21.173 4.174 1.00 90.69 85 ALA A O 1
ATOM 672 N N . GLU A 1 86 ? -1.732 21.632 3.319 1.00 93.88 86 GLU A N 1
ATOM 673 C CA . GLU A 1 86 ? -1.107 21.951 4.607 1.00 93.88 86 GLU A CA 1
ATOM 674 C C . GLU A 1 86 ? -1.742 23.177 5.265 1.00 93.88 86 GLU A C 1
ATOM 676 O O . GLU A 1 86 ? -2.075 23.132 6.455 1.00 93.88 86 GLU A O 1
ATOM 681 N N . LYS A 1 87 ? -2.005 24.232 4.485 1.00 97.06 87 LYS A N 1
ATOM 682 C CA . LYS A 1 87 ? -2.720 25.421 4.960 1.00 97.06 87 LYS A CA 1
ATOM 683 C C . LYS A 1 87 ? -4.120 25.073 5.473 1.00 97.06 87 LYS A C 1
ATOM 685 O O . LYS A 1 87 ? -4.487 25.468 6.579 1.00 97.06 87 LYS A O 1
ATOM 690 N N . THR A 1 88 ? -4.859 24.249 4.731 1.00 95.38 88 THR A N 1
ATOM 691 C CA . THR A 1 88 ? -6.201 23.786 5.128 1.00 95.38 88 THR A CA 1
ATOM 692 C C . THR A 1 88 ? -6.157 23.000 6.445 1.00 95.38 88 THR A C 1
ATOM 694 O O . THR A 1 88 ? -6.978 23.210 7.339 1.00 95.38 88 THR A O 1
ATOM 697 N N . ILE A 1 89 ? -5.165 22.118 6.615 1.00 94.56 89 ILE A N 1
ATOM 698 C CA . ILE A 1 89 ? -4.970 21.359 7.861 1.00 94.56 89 ILE A CA 1
ATOM 699 C C . ILE A 1 89 ? -4.643 22.298 9.031 1.00 94.56 89 ILE A C 1
ATOM 701 O O . ILE A 1 89 ? -5.147 22.092 10.141 1.00 94.56 89 ILE A O 1
ATOM 705 N N . ALA A 1 90 ? -3.808 23.316 8.811 1.00 95.94 90 ALA A N 1
ATOM 706 C CA . ALA A 1 90 ? -3.470 24.303 9.833 1.00 95.94 90 ALA A CA 1
ATOM 707 C C . ALA A 1 90 ? -4.705 25.108 10.275 1.00 95.94 90 ALA A C 1
ATOM 709 O O . ALA A 1 90 ? -4.936 25.265 11.477 1.00 95.94 90 ALA A O 1
ATOM 710 N N . GLU A 1 91 ? -5.544 25.533 9.329 1.00 97.50 91 GLU A N 1
ATOM 711 C CA . GLU A 1 91 ? -6.805 26.228 9.605 1.00 97.50 91 GLU A CA 1
ATOM 712 C C . GLU A 1 91 ? -7.790 25.347 10.385 1.00 97.50 91 GLU A C 1
ATOM 714 O O . GLU A 1 91 ? -8.321 25.782 11.410 1.00 97.50 91 GLU A O 1
ATOM 719 N N . MET A 1 92 ? -7.974 24.082 9.986 1.00 95.38 92 MET A N 1
ATOM 720 C CA . MET A 1 92 ? -8.817 23.130 10.723 1.00 95.38 92 MET A CA 1
ATOM 721 C C . MET A 1 92 ? -8.328 22.921 12.162 1.00 95.38 92 MET A C 1
ATOM 723 O O . MET A 1 92 ? -9.131 22.896 13.095 1.00 95.38 92 MET A O 1
ATOM 727 N N . ARG A 1 93 ? -7.010 22.808 12.381 1.00 96.94 93 ARG A N 1
ATOM 728 C CA . ARG A 1 93 ? -6.440 22.709 13.737 1.00 96.94 93 ARG A CA 1
ATOM 729 C C . ARG A 1 93 ? -6.699 23.970 14.557 1.00 96.94 93 ARG A C 1
ATOM 731 O O . ARG A 1 93 ? -7.058 23.864 15.729 1.00 96.94 93 ARG A O 1
ATOM 738 N N . ALA A 1 94 ? -6.551 25.150 13.957 1.00 96.94 94 ALA A N 1
ATOM 739 C CA . ALA A 1 94 ? -6.855 26.412 14.624 1.00 96.94 94 ALA A CA 1
ATOM 740 C C . ALA A 1 94 ? -8.342 26.497 15.012 1.00 96.94 94 ALA A C 1
ATOM 742 O O . ALA A 1 94 ? -8.658 26.888 16.136 1.00 96.94 94 ALA A O 1
ATOM 743 N N . GLN A 1 95 ? -9.251 26.064 14.131 1.00 96.88 95 GLN A N 1
ATOM 744 C CA . GLN A 1 95 ? -10.684 25.974 14.426 1.00 96.88 95 GLN A CA 1
ATOM 745 C C . GLN A 1 95 ? -10.980 24.993 15.568 1.00 96.88 95 GLN A C 1
ATOM 747 O O . GLN A 1 95 ? -11.714 25.346 16.488 1.00 96.88 95 GLN A O 1
ATOM 752 N N . MET A 1 96 ? -10.371 23.801 15.568 1.00 96.12 96 MET A N 1
ATOM 753 C CA . MET A 1 96 ? -10.521 22.834 16.664 1.00 96.12 96 MET A CA 1
ATOM 754 C C . MET A 1 96 ? -10.040 23.398 18.006 1.00 96.12 96 MET A C 1
ATOM 756 O O . MET A 1 96 ? -10.695 23.197 19.027 1.00 96.12 96 MET A O 1
ATOM 760 N N . ASN A 1 97 ? -8.924 24.131 18.015 1.00 94.75 97 ASN A N 1
ATOM 761 C CA . ASN A 1 97 ? -8.416 24.766 19.231 1.00 94.75 97 ASN A CA 1
ATOM 762 C C . ASN A 1 97 ? -9.359 25.866 19.739 1.00 94.75 97 ASN A C 1
ATOM 764 O O . ASN A 1 97 ? -9.634 25.910 20.935 1.00 94.75 97 ASN A O 1
ATOM 768 N N . ARG A 1 98 ? -9.920 26.696 18.846 1.00 96.12 98 ARG A N 1
ATOM 769 C CA . ARG A 1 98 ? -10.943 27.695 19.213 1.00 96.12 98 ARG A CA 1
ATOM 770 C C . ARG A 1 98 ? -12.212 27.043 19.759 1.00 96.12 98 ARG A C 1
ATOM 772 O O . ARG A 1 98 ? -12.743 27.486 20.772 1.00 96.12 98 ARG A O 1
ATOM 779 N N . ALA A 1 99 ? -12.680 25.965 19.130 1.00 93.38 99 ALA A N 1
ATOM 780 C CA . ALA A 1 99 ? -13.828 25.213 19.627 1.00 93.38 99 ALA A CA 1
ATOM 781 C C . ALA A 1 99 ? -13.556 24.663 21.035 1.00 93.38 99 ALA A C 1
ATOM 783 O O . ALA A 1 99 ? -14.402 24.783 21.914 1.00 93.38 99 ALA A O 1
ATOM 784 N N . ARG A 1 100 ? -12.344 24.151 21.288 1.00 91.94 100 ARG A N 1
ATOM 785 C CA . ARG A 1 100 ? -11.939 23.642 22.605 1.00 91.94 100 ARG A CA 1
ATOM 786 C C . ARG A 1 100 ? -11.923 24.720 23.692 1.00 91.94 100 ARG A C 1
ATOM 788 O O . ARG A 1 100 ? -12.245 24.403 24.828 1.00 91.94 100 ARG A O 1
ATOM 795 N N . THR A 1 101 ? -11.577 25.966 23.360 1.00 90.75 101 THR A N 1
ATOM 796 C CA . THR A 1 101 ? -11.629 27.091 24.314 1.00 90.75 101 THR A CA 1
ATOM 797 C C . THR A 1 101 ? -13.043 27.604 24.575 1.00 90.75 101 THR A C 1
ATOM 799 O O . THR A 1 101 ? -13.284 28.204 25.614 1.00 90.75 101 THR A O 1
ATOM 802 N N . LEU A 1 102 ? -13.970 27.385 23.637 1.00 87.94 102 LEU A N 1
ATOM 803 C CA . LEU A 1 102 ? -15.363 27.820 23.759 1.00 87.94 102 LEU A CA 1
ATOM 804 C C . LEU A 1 102 ? -16.252 26.807 24.479 1.00 87.94 102 LEU A C 1
ATOM 806 O O . LEU A 1 102 ? -17.330 27.192 24.916 1.00 87.94 102 LEU A O 1
ATOM 810 N N . VAL A 1 103 ? -15.829 25.542 24.612 1.00 82.19 103 VAL A N 1
ATOM 811 C CA . VAL A 1 103 ? -16.494 24.587 25.507 1.00 82.19 103 VAL A CA 1
ATOM 812 C C . VAL A 1 103 ? -16.262 25.092 26.929 1.00 82.19 103 VAL A C 1
ATOM 814 O O . VAL A 1 103 ? -15.133 24.991 27.420 1.00 82.19 103 VAL A O 1
ATOM 817 N N . PRO A 1 104 ? -17.280 25.669 27.595 1.00 66.56 104 PRO A N 1
ATOM 818 C CA . PRO A 1 104 ? -17.107 26.180 28.935 1.00 66.56 104 PRO A CA 1
ATOM 819 C C . PRO A 1 104 ? -16.724 24.992 29.801 1.00 66.56 104 PRO A C 1
ATOM 821 O O . PRO A 1 104 ? -17.402 23.963 29.797 1.00 66.56 104 PRO A O 1
ATOM 824 N N . GLN A 1 105 ? -15.646 25.139 30.560 1.00 59.84 105 GLN A N 1
ATOM 825 C CA . GLN A 1 105 ? -15.290 24.245 31.652 1.00 59.84 105 GLN A CA 1
ATOM 826 C C . GLN A 1 105 ? -16.293 24.470 32.800 1.00 59.84 105 GLN A C 1
ATOM 828 O O . GLN A 1 105 ? -15.933 24.831 33.915 1.00 59.84 105 GLN A O 1
ATOM 833 N N . ALA A 1 106 ? -17.586 24.363 32.492 1.00 54.44 106 ALA A N 1
ATOM 834 C CA . ALA A 1 106 ? -18.675 24.523 33.425 1.00 54.44 106 ALA A CA 1
ATOM 835 C C . ALA A 1 106 ? -18.659 23.301 34.339 1.00 54.44 106 ALA A C 1
ATOM 837 O O . ALA A 1 106 ? -19.134 22.228 33.987 1.00 54.44 106 ALA A O 1
ATOM 838 N N . ALA A 1 107 ? -18.029 23.500 35.494 1.00 54.84 107 ALA A N 1
ATOM 839 C CA . ALA A 1 107 ? -18.306 22.808 36.736 1.00 54.84 107 ALA A CA 1
ATOM 840 C C . ALA A 1 107 ? -18.451 21.281 36.620 1.00 54.84 107 ALA A C 1
ATOM 842 O O . ALA A 1 107 ? -19.527 20.724 36.812 1.00 54.84 107 ALA A O 1
ATOM 843 N N . VAL A 1 108 ? -17.312 20.586 36.538 1.00 56.59 108 VAL A N 1
ATOM 844 C CA . VAL A 1 108 ? -17.160 19.331 37.299 1.00 56.59 108 VAL A CA 1
ATOM 845 C C . VAL A 1 108 ? -16.961 19.717 38.771 1.00 56.59 108 VAL A C 1
ATOM 847 O O . VAL A 1 108 ? -15.916 19.488 39.368 1.00 56.59 108 VAL A O 1
ATOM 850 N N . SER A 1 109 ? -17.950 20.413 39.329 1.00 54.66 109 SER A N 1
ATOM 851 C CA . SER A 1 109 ? -18.032 20.733 40.746 1.00 54.66 109 SER A CA 1
ATOM 852 C C . SER A 1 109 ? -19.164 19.891 41.316 1.00 54.66 109 SER A C 1
ATOM 854 O O . SER A 1 109 ? -20.331 20.253 41.229 1.00 54.66 109 SER A O 1
ATOM 856 N N . GLY A 1 110 ? -18.792 18.710 41.813 1.00 56.72 110 GLY A N 1
ATOM 857 C CA . GLY A 1 110 ? -19.450 18.065 42.949 1.00 56.72 110 GLY A CA 1
ATOM 858 C C . GLY A 1 110 ? -20.952 17.781 42.872 1.00 56.72 110 GLY A C 1
ATOM 859 O O . GLY A 1 110 ? -21.620 17.937 43.889 1.00 56.72 110 GLY A O 1
ATOM 860 N N . ALA A 1 111 ? -21.494 17.334 41.737 1.00 45.81 111 ALA A N 1
ATOM 861 C CA . ALA A 1 111 ? -22.821 16.717 41.733 1.00 45.81 111 ALA A CA 1
ATOM 862 C C . ALA A 1 111 ? -22.689 15.222 42.058 1.00 45.81 111 ALA A C 1
ATOM 864 O O . ALA A 1 111 ? -21.903 14.509 41.434 1.00 45.81 111 ALA A O 1
ATOM 865 N N . ALA A 1 112 ? -23.425 14.798 43.084 1.00 54.00 112 ALA A N 1
ATOM 866 C CA . ALA A 1 112 ? -23.439 13.462 43.656 1.00 54.00 112 ALA A CA 1
ATOM 867 C C . ALA A 1 112 ? -23.440 12.356 42.591 1.00 54.00 112 ALA A C 1
ATOM 869 O O . ALA A 1 112 ? -24.228 12.369 41.648 1.00 54.00 112 ALA A O 1
ATOM 870 N N . VAL A 1 113 ? -22.540 11.395 42.792 1.00 47.72 113 VAL A N 1
ATOM 871 C CA . VAL A 1 113 ? -22.438 10.147 42.039 1.00 47.72 113 VAL A CA 1
ATOM 872 C C . VAL A 1 113 ? -23.749 9.378 42.201 1.00 47.72 113 VAL A C 1
ATOM 874 O O . VAL A 1 113 ? -23.963 8.686 43.193 1.00 47.72 113 VAL A O 1
ATOM 877 N N . GLU A 1 114 ? -24.637 9.523 41.223 1.00 46.59 114 GLU A N 1
ATOM 878 C CA . GLU A 1 114 ? -25.708 8.571 40.968 1.00 46.59 114 GLU A CA 1
ATOM 879 C C . GLU A 1 114 ? -25.042 7.237 40.575 1.00 46.59 114 GLU A C 1
ATOM 881 O O . GLU A 1 114 ? -24.157 7.226 39.709 1.00 46.59 114 GLU A O 1
ATOM 886 N N . PRO A 1 115 ? -25.359 6.121 41.255 1.00 46.56 115 PRO A N 1
ATOM 887 C CA . PRO A 1 115 ? -24.697 4.850 41.016 1.00 46.56 115 PRO A CA 1
ATOM 888 C C . PRO A 1 115 ? -24.958 4.401 39.579 1.00 46.56 115 PRO A C 1
ATOM 890 O O . PRO A 1 115 ? -26.089 4.117 39.188 1.00 46.56 115 PRO A O 1
ATOM 893 N N . LEU A 1 116 ? -23.876 4.348 38.800 1.00 43.22 116 LEU A N 1
ATOM 894 C CA . LEU A 1 116 ? -23.850 3.813 37.446 1.00 43.22 116 LEU A CA 1
ATOM 895 C C . LEU A 1 116 ? -24.592 2.465 37.390 1.00 43.22 116 LEU A C 1
ATOM 897 O O . LEU A 1 116 ? -24.331 1.597 38.232 1.00 43.22 116 LEU A O 1
ATOM 901 N N . PRO A 1 117 ? -25.467 2.249 36.389 1.00 47.19 117 PRO A N 1
ATOM 902 C CA . PRO A 1 117 ? -25.997 0.928 36.111 1.00 47.19 117 PRO A CA 1
ATOM 903 C C . PRO A 1 117 ? -24.821 -0.024 35.898 1.00 47.19 117 PRO A C 1
ATOM 905 O O . PRO A 1 117 ? -23.837 0.308 35.233 1.00 47.19 117 PRO A O 1
ATOM 908 N N . GLN A 1 118 ? -24.924 -1.170 36.565 1.00 43.50 118 GLN A N 1
ATOM 909 C CA . GLN A 1 118 ? -23.866 -2.151 36.735 1.00 43.50 118 GLN A CA 1
ATOM 910 C C . GLN A 1 118 ? -23.106 -2.424 35.428 1.00 43.50 118 GLN A C 1
ATOM 912 O O . GLN A 1 118 ? -23.723 -2.471 34.359 1.00 43.50 118 GLN A O 1
ATOM 917 N N . PRO A 1 119 ? -21.777 -2.631 35.505 1.00 41.16 119 PRO A N 1
ATOM 918 C CA . PRO A 1 119 ? -20.981 -3.015 34.353 1.00 41.16 119 PRO A CA 1
ATOM 919 C C . PRO A 1 119 ? -21.636 -4.218 33.681 1.00 41.16 119 PRO A C 1
ATOM 921 O O . PRO A 1 119 ? -21.893 -5.237 34.325 1.00 41.16 119 PRO A O 1
ATOM 924 N N . ILE A 1 120 ? -21.926 -4.065 32.388 1.00 46.47 120 ILE A N 1
ATOM 925 C CA . ILE A 1 120 ? -22.339 -5.151 31.502 1.00 46.47 120 ILE A CA 1
ATOM 926 C C . ILE A 1 120 ? -21.397 -6.313 31.801 1.00 46.47 120 ILE A C 1
ATOM 928 O O . ILE A 1 120 ? -20.177 -6.146 31.713 1.00 46.47 120 ILE A O 1
ATOM 932 N N . GLN A 1 121 ? -21.973 -7.430 32.255 1.00 45.75 121 GLN A N 1
ATOM 933 C CA . GLN A 1 121 ? -21.212 -8.583 32.709 1.00 45.75 121 GLN A CA 1
ATOM 934 C C . GLN A 1 121 ? -20.099 -8.901 31.701 1.00 45.75 121 GLN A C 1
ATOM 936 O O . GLN A 1 121 ? -20.370 -8.927 30.493 1.00 45.75 121 GLN A O 1
ATOM 941 N N . PRO A 1 122 ? -18.857 -9.143 32.161 1.00 46.00 122 PRO A N 1
ATOM 942 C CA . PRO A 1 122 ? -17.836 -9.698 31.293 1.00 46.00 122 PRO A CA 1
ATOM 943 C C . PRO A 1 122 ? -18.414 -10.961 30.659 1.00 46.00 122 PRO A C 1
ATOM 945 O O . PRO A 1 122 ? -18.945 -11.819 31.368 1.00 46.00 122 PRO A O 1
ATOM 948 N N . CYS A 1 123 ? -18.359 -11.033 29.324 1.00 36.62 123 CYS A N 1
ATOM 949 C CA . CYS A 1 123 ? -18.716 -12.242 28.590 1.00 36.62 123 CYS A CA 1
ATOM 950 C C . CYS A 1 123 ? -18.119 -13.450 29.324 1.00 36.62 123 CYS A C 1
ATOM 952 O O . CYS A 1 123 ? -16.945 -13.382 29.712 1.00 36.62 123 CYS A O 1
ATOM 954 N N . PRO A 1 124 ? -18.903 -14.517 29.553 1.00 46.84 124 PRO A N 1
ATOM 955 C CA . PRO A 1 124 ? -18.431 -15.668 30.300 1.00 46.84 124 PRO A CA 1
ATOM 956 C C . PRO A 1 124 ? -17.113 -16.155 29.686 1.00 46.84 124 PRO A C 1
ATOM 958 O O . PRO A 1 124 ? -17.020 -16.244 28.455 1.00 46.84 124 PRO A O 1
ATOM 961 N N . PRO A 1 125 ? -16.084 -16.446 30.502 1.00 44.72 125 PRO A N 1
ATOM 962 C CA . PRO A 1 125 ? -14.870 -17.059 29.998 1.00 44.72 125 PRO A CA 1
ATOM 963 C C . PRO A 1 125 ? -15.278 -18.383 29.359 1.00 44.72 125 PRO A C 1
ATOM 965 O O . PRO A 1 125 ? -15.734 -19.294 30.053 1.00 44.72 125 PRO A O 1
ATOM 968 N N . LEU A 1 126 ? -15.171 -18.461 28.026 1.00 45.50 126 LEU A N 1
ATOM 969 C CA . LEU A 1 126 ? -15.347 -19.706 27.290 1.00 45.50 126 LEU A CA 1
ATOM 970 C C . LEU A 1 126 ? -14.425 -20.735 27.943 1.00 45.50 126 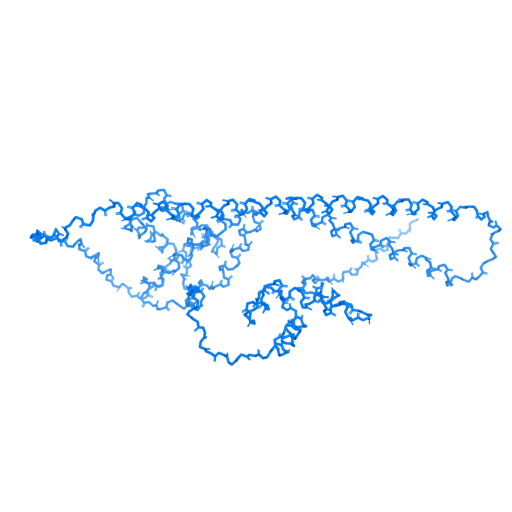LEU A C 1
ATOM 972 O O . LEU A 1 126 ? -13.201 -20.633 27.874 1.00 45.50 126 LEU A O 1
ATOM 976 N N . THR A 1 127 ? -15.038 -21.681 28.641 1.00 44.94 127 THR A N 1
ATOM 977 C CA . THR A 1 127 ? -14.369 -22.733 29.392 1.00 44.94 127 THR A CA 1
ATOM 978 C C . THR A 1 127 ? -13.542 -23.541 28.404 1.00 44.94 127 THR A C 1
ATOM 980 O O . THR A 1 127 ? -14.105 -24.107 27.473 1.00 44.94 127 THR A O 1
ATOM 983 N N . ALA A 1 128 ? -12.218 -23.513 28.565 1.00 45.72 128 ALA A N 1
ATOM 984 C CA . ALA A 1 128 ? -11.246 -24.025 27.607 1.00 45.72 128 ALA A CA 1
ATOM 985 C C . ALA A 1 128 ? -11.467 -25.518 27.289 1.00 45.72 128 ALA A C 1
ATOM 987 O O . ALA A 1 128 ? -11.128 -26.369 28.115 1.00 45.72 128 ALA A O 1
ATOM 988 N N . PRO A 1 129 ? -11.973 -25.874 26.091 1.00 44.75 129 PRO A N 1
ATOM 989 C CA . PRO A 1 129 ? -11.825 -27.219 25.562 1.00 44.75 129 PRO A CA 1
ATOM 990 C C . PRO A 1 129 ? -10.370 -27.329 25.086 1.00 44.75 129 PRO A C 1
ATOM 992 O O . PRO A 1 129 ? -9.889 -26.442 24.380 1.00 44.75 129 PRO A O 1
ATOM 995 N N . GLY A 1 130 ? -9.655 -28.360 25.542 1.00 50.22 130 GLY A N 1
ATOM 996 C CA . GLY A 1 130 ? -8.199 -28.498 25.417 1.00 50.22 130 GLY A CA 1
ATOM 997 C C . GLY A 1 130 ? -7.627 -28.055 24.069 1.00 50.22 130 GLY A C 1
ATOM 998 O O . GLY A 1 130 ? -8.171 -28.443 23.046 1.00 50.22 130 GLY A O 1
ATOM 999 N N . ALA A 1 131 ? -6.563 -27.240 24.138 1.00 58.06 131 ALA A N 1
ATOM 1000 C CA . ALA A 1 131 ? -5.665 -26.664 23.119 1.00 58.06 131 ALA A CA 1
ATOM 1001 C C . ALA A 1 131 ? -5.844 -27.067 21.636 1.00 58.06 131 ALA A C 1
ATOM 1003 O O . ALA A 1 131 ? -4.877 -27.357 20.935 1.00 58.06 131 ALA A O 1
ATOM 1004 N N . ALA A 1 132 ? -7.072 -27.069 21.131 1.00 66.88 132 ALA A N 1
ATOM 1005 C CA . ALA A 1 132 ? -7.355 -27.233 19.725 1.00 66.88 132 ALA A CA 1
ATOM 1006 C C . ALA A 1 132 ? -6.976 -25.913 19.061 1.00 66.88 132 ALA A C 1
ATOM 1008 O O . ALA A 1 132 ? -7.515 -24.858 19.410 1.00 66.88 132 ALA A O 1
ATOM 1009 N N . SER A 1 133 ? -6.016 -25.969 18.140 1.00 80.62 133 SER A N 1
ATOM 1010 C CA . SER A 1 133 ? -5.634 -24.817 17.333 1.00 80.62 133 SER A CA 1
ATOM 1011 C C . SER A 1 133 ? -6.888 -24.209 16.706 1.00 80.62 133 SER A C 1
ATOM 1013 O O . SER A 1 133 ? -7.699 -24.899 16.079 1.00 80.62 133 SER A O 1
ATOM 1015 N N . ILE A 1 134 ? -7.092 -22.910 16.934 1.00 87.06 134 ILE A N 1
ATOM 1016 C CA . ILE A 1 134 ? -8.256 -22.209 16.397 1.00 87.06 134 ILE A CA 1
ATOM 1017 C C . ILE A 1 134 ? -8.123 -22.227 14.875 1.00 87.06 134 ILE A C 1
ATOM 1019 O O . ILE A 1 134 ? -7.160 -21.696 14.309 1.00 87.06 134 ILE A O 1
ATOM 1023 N N . ARG A 1 135 ? -9.095 -22.850 14.210 1.00 92.69 135 ARG A N 1
ATOM 1024 C CA . ARG A 1 135 ? -9.152 -22.870 12.752 1.00 92.69 135 ARG A CA 1
ATOM 1025 C C . ARG A 1 135 ? -9.427 -21.466 12.230 1.00 92.69 135 ARG A C 1
ATOM 1027 O O . ARG A 1 135 ? -10.201 -20.709 12.816 1.00 92.69 135 ARG A O 1
ATOM 1034 N N . LEU A 1 136 ? -8.817 -21.117 11.102 1.00 93.06 136 LEU A N 1
ATOM 1035 C CA . LEU A 1 136 ? -8.922 -19.779 10.523 1.00 93.06 136 LEU A CA 1
ATOM 1036 C C . LEU A 1 136 ? -10.373 -19.404 10.163 1.00 93.06 136 LEU A C 1
ATOM 1038 O O . LEU A 1 136 ? -10.743 -18.241 10.301 1.00 93.06 136 LEU A O 1
ATOM 1042 N N . GLY A 1 137 ? -11.202 -20.376 9.760 1.00 92.88 137 GLY A N 1
ATOM 1043 C CA . GLY A 1 137 ? -12.641 -20.168 9.543 1.00 92.88 137 GLY A CA 1
ATOM 1044 C C . GLY A 1 137 ? -13.361 -19.712 10.816 1.00 92.88 137 GLY A C 1
ATOM 1045 O O . GLY A 1 137 ? -13.963 -18.640 10.831 1.00 92.88 137 GLY A O 1
ATOM 1046 N N . ASP A 1 138 ? -13.194 -20.458 11.909 1.00 93.62 138 ASP A N 1
ATOM 1047 C CA . ASP A 1 138 ? -13.797 -20.137 13.210 1.00 93.62 138 ASP A CA 1
ATOM 1048 C C . ASP A 1 138 ? -13.291 -18.791 13.755 1.00 93.62 138 ASP A C 1
ATOM 1050 O O . ASP A 1 138 ? -14.041 -18.021 14.362 1.00 93.62 138 ASP A O 1
ATOM 1054 N N . ALA A 1 139 ? -12.014 -18.473 13.516 1.00 94.62 139 ALA A N 1
ATOM 1055 C CA . ALA A 1 139 ? -11.431 -17.191 13.892 1.00 94.62 139 ALA A CA 1
ATOM 1056 C C . ALA A 1 139 ? -12.087 -16.010 13.155 1.00 94.62 139 ALA A C 1
ATOM 1058 O O . ALA A 1 139 ? -12.286 -14.957 13.756 1.00 94.62 139 ALA A O 1
ATOM 1059 N N . LEU A 1 140 ? -12.442 -16.157 11.874 1.00 95.75 140 LEU A N 1
ATOM 1060 C CA . LEU A 1 140 ? -13.091 -15.095 11.094 1.00 95.75 140 LEU A CA 1
ATOM 1061 C C . LEU A 1 140 ? -14.503 -14.780 11.594 1.00 95.75 140 LEU A C 1
ATOM 1063 O O . LEU A 1 140 ? -14.887 -13.606 11.659 1.00 95.75 140 LEU A O 1
ATOM 1067 N N . ASP A 1 141 ? -15.265 -15.805 11.965 1.00 95.00 141 ASP A N 1
ATOM 1068 C CA . ASP A 1 141 ? -16.621 -15.616 12.478 1.00 95.00 141 ASP A CA 1
ATOM 1069 C C . ASP A 1 141 ? -16.578 -14.945 13.856 1.00 95.00 141 ASP A C 1
ATOM 1071 O O . ASP A 1 141 ? -17.160 -13.874 14.038 1.00 95.00 141 ASP A O 1
ATOM 1075 N N . ARG A 1 142 ? -15.726 -15.439 14.764 1.00 95.62 142 ARG A N 1
ATOM 1076 C CA . ARG A 1 142 ? -15.488 -14.801 16.073 1.00 95.62 142 ARG A CA 1
ATOM 1077 C C . ARG A 1 142 ? -14.948 -13.372 15.957 1.00 95.62 142 ARG A C 1
ATOM 1079 O O . ARG A 1 142 ? -15.286 -12.514 16.773 1.00 95.62 142 ARG A O 1
ATOM 1086 N N . PHE A 1 143 ? -14.125 -13.081 14.947 1.00 96.69 143 PHE A N 1
ATOM 1087 C CA . PHE A 1 143 ? -13.642 -11.720 14.705 1.00 96.69 143 PHE A CA 1
ATOM 1088 C C . PHE A 1 143 ? -14.776 -10.779 14.298 1.00 96.69 143 PHE A C 1
ATOM 1090 O O . PHE A 1 143 ? -14.778 -9.606 14.670 1.00 96.69 143 PHE A O 1
ATOM 1097 N N . THR A 1 144 ? -15.750 -11.280 13.540 1.00 96.94 144 THR A N 1
ATOM 1098 C CA . THR A 1 144 ? -16.918 -10.499 13.122 1.00 96.94 144 THR A CA 1
ATOM 1099 C C . THR A 1 144 ? -17.753 -10.091 14.331 1.00 96.94 144 THR A C 1
ATOM 1101 O O . THR A 1 144 ? -18.082 -8.909 14.463 1.00 96.94 144 THR A O 1
ATOM 1104 N N . ASP A 1 145 ? -17.997 -11.034 15.241 1.00 96.75 145 ASP A N 1
ATOM 1105 C CA . ASP A 1 145 ? -18.702 -10.785 16.500 1.00 96.75 145 ASP A CA 1
ATOM 1106 C C . ASP A 1 145 ? -17.931 -9.793 17.375 1.00 96.75 145 ASP A C 1
ATOM 1108 O O . ASP A 1 145 ? -18.496 -8.814 17.861 1.00 96.75 145 ASP A O 1
ATOM 1112 N N . HIS A 1 146 ? -16.607 -9.956 17.483 1.00 96.69 146 HIS A N 1
ATOM 1113 C CA . HIS A 1 146 ? -15.749 -9.017 18.206 1.00 96.69 146 HIS A CA 1
ATOM 1114 C C . HIS A 1 146 ? -15.855 -7.581 17.666 1.00 96.69 146 HIS A C 1
ATOM 1116 O O . HIS A 1 146 ? -15.958 -6.628 18.443 1.00 96.69 146 HIS A O 1
ATOM 1122 N N . LEU A 1 147 ? -15.853 -7.397 16.339 1.00 96.25 147 LEU A N 1
ATOM 1123 C CA . LEU A 1 147 ? -16.014 -6.069 15.743 1.00 96.25 147 LEU A CA 1
ATOM 1124 C C . LEU A 1 147 ? -17.399 -5.474 16.042 1.00 96.25 147 LEU A C 1
ATOM 1126 O O . LEU A 1 147 ? -17.488 -4.271 16.293 1.00 96.25 147 LEU A O 1
ATOM 1130 N N . ALA A 1 148 ? -18.457 -6.290 16.025 1.00 96.25 148 ALA A N 1
ATOM 1131 C CA . ALA A 1 148 ? -19.814 -5.850 16.341 1.00 96.25 148 ALA A CA 1
ATOM 1132 C C . ALA A 1 148 ? -19.949 -5.434 17.817 1.00 96.25 148 ALA A C 1
ATOM 1134 O O . ALA A 1 148 ? -20.427 -4.335 18.101 1.00 96.25 148 ALA A O 1
ATOM 1135 N N . CYS A 1 149 ? -19.440 -6.247 18.748 1.00 96.00 149 CYS A N 1
ATOM 1136 C CA . CYS A 1 149 ? -19.404 -5.926 20.177 1.00 96.00 149 CYS A CA 1
ATOM 1137 C C . CYS A 1 149 ? -18.560 -4.678 20.482 1.00 96.00 149 CYS A C 1
ATOM 1139 O O . CYS A 1 149 ? -18.863 -3.940 21.414 1.00 96.00 149 CYS A O 1
ATOM 1141 N N . GLY A 1 150 ? -17.535 -4.396 19.671 1.00 94.25 150 GLY A N 1
ATOM 1142 C CA . GLY A 1 150 ? -16.713 -3.187 19.773 1.00 94.25 150 GLY A CA 1
ATOM 1143 C C . GLY A 1 150 ? -17.397 -1.887 19.322 1.00 94.25 150 GLY A C 1
ATOM 1144 O O . GLY A 1 150 ? -16.718 -0.867 19.201 1.00 94.25 150 GLY A O 1
ATOM 1145 N N . GLY A 1 151 ? -18.700 -1.909 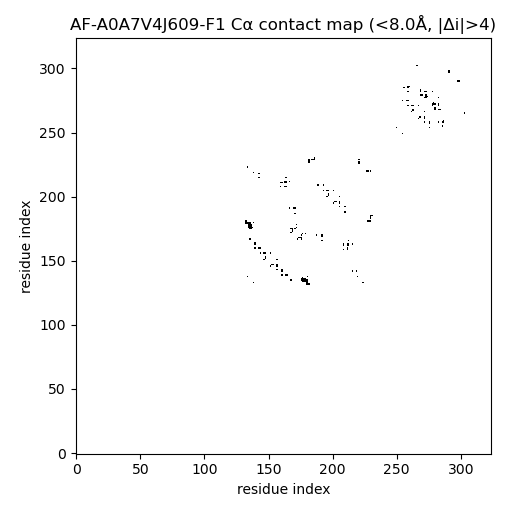19.016 1.00 94.81 151 GLY A N 1
ATOM 1146 C CA . GLY A 1 151 ? -19.479 -0.721 18.648 1.00 94.81 151 GLY A CA 1
ATOM 1147 C C . GLY A 1 151 ? -19.223 -0.202 17.229 1.00 94.81 151 GLY A C 1
ATOM 1148 O O . GLY A 1 151 ? -19.573 0.934 16.905 1.00 94.81 151 GLY A O 1
ATOM 1149 N N . LEU A 1 152 ? -18.599 -0.999 16.354 1.00 95.56 152 LEU A N 1
ATOM 1150 C CA . LEU A 1 152 ? -18.433 -0.622 14.950 1.00 95.56 152 LEU A CA 1
ATOM 1151 C C . LEU A 1 152 ? -19.769 -0.706 14.211 1.00 95.56 152 LEU A C 1
ATOM 1153 O O . LEU A 1 152 ? -20.535 -1.652 14.369 1.00 95.56 152 LEU A O 1
ATOM 1157 N N . SER A 1 153 ? -20.014 0.253 13.314 1.00 97.62 153 SER A N 1
ATOM 1158 C CA . SER A 1 153 ? -21.216 0.219 12.479 1.00 97.62 153 SER A CA 1
ATOM 1159 C C . SER A 1 153 ? -21.264 -1.047 11.606 1.00 97.62 153 SER A C 1
ATOM 1161 O O . SER A 1 153 ? -20.213 -1.474 11.106 1.00 97.62 153 SER A O 1
ATOM 1163 N N . PRO A 1 154 ? -22.456 -1.601 11.303 1.00 97.56 154 PRO A N 1
ATOM 1164 C CA . PRO A 1 154 ? -22.590 -2.818 10.491 1.00 97.56 154 PRO A CA 1
ATOM 1165 C C . PRO A 1 154 ? -21.866 -2.733 9.139 1.00 97.56 154 PRO A C 1
ATOM 1167 O O . PRO A 1 154 ? -21.231 -3.683 8.680 1.00 97.56 154 PRO A O 1
ATOM 1170 N N . ARG A 1 155 ? -21.874 -1.544 8.516 1.00 97.38 155 ARG A N 1
ATOM 1171 C CA . ARG A 1 155 ? -21.138 -1.267 7.272 1.00 97.38 155 ARG A CA 1
ATOM 1172 C C . ARG A 1 155 ? -19.622 -1.403 7.446 1.00 97.38 155 ARG A C 1
ATOM 1174 O O . ARG A 1 155 ? -18.944 -1.899 6.544 1.00 97.38 155 ARG A O 1
ATOM 1181 N N . SER A 1 156 ? -19.081 -0.951 8.576 1.00 97.00 156 SER A N 1
ATOM 1182 C CA . SER A 1 156 ? -17.651 -1.049 8.885 1.00 97.00 156 SER A CA 1
ATOM 1183 C C . SER A 1 156 ? -17.245 -2.488 9.172 1.00 97.00 156 SER A C 1
ATOM 1185 O O . SER A 1 156 ? -16.237 -2.929 8.621 1.00 97.00 156 SER A O 1
ATOM 1187 N N . VAL A 1 157 ? -18.056 -3.218 9.945 1.00 97.88 157 VAL A N 1
ATOM 1188 C CA . VAL A 1 157 ? -17.871 -4.652 10.220 1.00 97.88 157 VAL A CA 1
ATOM 1189 C C . VAL A 1 157 ? -17.824 -5.436 8.908 1.00 97.88 157 VAL A C 1
ATOM 1191 O O . VAL A 1 157 ? -16.816 -6.079 8.621 1.00 97.88 157 VAL A O 1
ATOM 1194 N N . LYS A 1 158 ? -18.837 -5.280 8.039 1.00 97.69 158 LYS A N 1
ATOM 1195 C CA . LYS A 1 158 ? -18.892 -5.938 6.720 1.00 97.69 158 LYS A CA 1
ATOM 1196 C C . LYS A 1 158 ? -17.652 -5.648 5.873 1.00 97.69 158 LYS A C 1
ATOM 1198 O O . LYS A 1 158 ? -17.083 -6.551 5.268 1.00 97.69 158 LYS A O 1
ATOM 1203 N N . ARG A 1 159 ? -17.210 -4.387 5.829 1.00 97.69 159 ARG A N 1
ATOM 1204 C CA . ARG A 1 159 ? -16.042 -3.967 5.036 1.00 97.69 159 ARG A CA 1
ATOM 1205 C C . ARG A 1 159 ? -14.724 -4.532 5.573 1.00 97.69 159 ARG A C 1
ATOM 1207 O O . ARG A 1 159 ? -13.860 -4.902 4.774 1.00 97.69 159 ARG A O 1
ATOM 1214 N N . LEU A 1 160 ? -14.544 -4.540 6.894 1.00 97.31 160 LEU A N 1
ATOM 1215 C CA . LEU A 1 160 ? -13.354 -5.105 7.532 1.00 97.31 160 LEU A CA 1
ATOM 1216 C C . LEU A 1 160 ? -13.320 -6.616 7.314 1.00 97.31 160 LEU A C 1
ATOM 1218 O O . LEU A 1 160 ? -12.344 -7.102 6.753 1.00 97.31 160 LEU A O 1
ATOM 1222 N N . ASN A 1 161 ? -14.411 -7.314 7.635 1.00 97.50 161 ASN A N 1
ATOM 1223 C CA . ASN A 1 161 ? -14.527 -8.760 7.459 1.00 97.50 161 ASN A CA 1
ATOM 1224 C C . ASN A 1 161 ? -14.270 -9.181 6.001 1.00 97.50 161 ASN A C 1
ATOM 1226 O O . ASN A 1 161 ? -13.438 -10.043 5.750 1.00 97.50 161 ASN A O 1
ATOM 1230 N N . ALA A 1 162 ? -14.851 -8.482 5.016 1.00 98.00 162 ALA A N 1
ATOM 1231 C CA . ALA A 1 162 ? -14.583 -8.754 3.599 1.00 98.00 162 ALA A CA 1
ATOM 1232 C C . ALA A 1 162 ? -13.092 -8.649 3.223 1.00 98.00 162 ALA A C 1
ATOM 1234 O O . ALA A 1 162 ? -12.615 -9.381 2.364 1.00 98.00 162 ALA A O 1
ATOM 1235 N N . SER A 1 163 ? -12.341 -7.744 3.860 1.00 98.06 163 SER A N 1
ATOM 1236 C CA . SER A 1 163 ? -10.903 -7.602 3.596 1.00 98.06 163 SER A CA 1
ATOM 1237 C C . SER A 1 163 ? -10.080 -8.726 4.231 1.00 98.06 163 SER A C 1
ATOM 1239 O O . SER A 1 163 ? -9.062 -9.111 3.666 1.00 98.06 163 SER A O 1
ATOM 1241 N N . VAL A 1 164 ? -10.504 -9.240 5.389 1.00 97.75 164 VAL A N 1
ATOM 1242 C CA . VAL A 1 164 ? -9.829 -10.358 6.066 1.00 97.75 164 VAL A CA 1
ATOM 1243 C C . VAL A 1 164 ? -10.176 -11.692 5.400 1.00 97.75 164 VAL A C 1
ATOM 1245 O O . VAL A 1 164 ? -9.287 -12.514 5.212 1.00 97.75 164 VAL A O 1
ATOM 1248 N N . ARG A 1 165 ? -11.423 -11.883 4.950 1.00 97.00 165 ARG A N 1
ATOM 1249 C CA . ARG A 1 165 ? -11.822 -13.057 4.157 1.00 97.00 165 ARG A CA 1
ATOM 1250 C C . ARG A 1 165 ? -11.063 -13.147 2.839 1.00 97.00 165 ARG A C 1
ATOM 1252 O O . ARG A 1 165 ? -10.529 -14.202 2.544 1.00 97.00 165 ARG A O 1
ATOM 1259 N N . GLU A 1 166 ? -10.905 -12.039 2.112 1.00 97.62 166 GLU A N 1
ATOM 1260 C CA . GLU A 1 166 ? -10.079 -12.032 0.893 1.00 97.62 166 GLU A CA 1
ATOM 1261 C C . GLU A 1 166 ? -8.621 -12.431 1.181 1.00 97.62 166 GLU A C 1
ATOM 1263 O O . GLU A 1 166 ? -7.999 -13.121 0.378 1.00 97.62 166 GLU A O 1
ATOM 1268 N N . PHE A 1 167 ? -8.069 -12.031 2.333 1.00 97.38 167 PHE A N 1
ATOM 1269 C CA . PHE A 1 167 ? -6.748 -12.496 2.759 1.00 97.38 167 PHE A CA 1
ATOM 1270 C C . PHE A 1 167 ? -6.735 -14.001 3.051 1.00 97.38 167 PHE A C 1
ATOM 1272 O O . PHE A 1 167 ? -5.828 -14.688 2.592 1.00 97.38 167 PHE A O 1
ATOM 1279 N N . ALA A 1 168 ? -7.729 -14.516 3.777 1.00 96.19 168 ALA A N 1
ATOM 1280 C CA . ALA A 1 168 ? -7.831 -15.938 4.099 1.00 96.19 168 ALA A CA 1
ATOM 1281 C C . ALA A 1 168 ? -7.995 -16.805 2.840 1.00 96.19 168 ALA A C 1
ATOM 1283 O O . ALA A 1 168 ? -7.300 -17.807 2.697 1.00 96.19 168 ALA A O 1
ATOM 1284 N N . GLU A 1 169 ? -8.838 -16.379 1.899 1.00 95.94 169 GLU A N 1
ATOM 1285 C CA . GLU A 1 169 ? -9.020 -17.016 0.590 1.00 95.94 169 GLU A CA 1
ATOM 1286 C C . GLU A 1 169 ? -7.737 -16.983 -0.244 1.00 95.94 169 GLU A C 1
ATOM 1288 O O . GLU A 1 169 ? -7.376 -17.974 -0.869 1.00 95.94 169 GLU A O 1
ATOM 1293 N N . TRP A 1 170 ? -7.004 -15.867 -0.244 1.00 96.81 170 TRP A N 1
ATOM 1294 C CA . TRP A 1 170 ? -5.714 -15.790 -0.929 1.00 96.81 170 TRP A CA 1
ATOM 1295 C C . TRP A 1 170 ? -4.650 -16.688 -0.275 1.00 96.81 170 TRP A C 1
ATOM 1297 O O . TRP A 1 170 ? -3.850 -17.300 -0.980 1.00 96.81 170 TRP A O 1
ATOM 1307 N N . PHE A 1 171 ? -4.639 -16.770 1.057 1.00 94.94 171 PHE A N 1
ATOM 1308 C CA . PHE A 1 171 ? -3.653 -17.532 1.823 1.00 94.94 171 PHE A CA 1
ATOM 1309 C C . PHE A 1 171 ? -3.889 -19.046 1.735 1.00 94.94 171 PHE A C 1
ATOM 1311 O O . PHE A 1 171 ? -2.945 -19.802 1.526 1.00 94.94 171 PHE A O 1
ATOM 1318 N N . GLY A 1 172 ? -5.142 -19.484 1.882 1.00 91.69 172 GLY A N 1
ATOM 1319 C CA . GLY A 1 172 ? -5.516 -20.898 1.965 1.00 91.69 172 GLY A CA 1
ATOM 1320 C C . GLY A 1 172 ? -6.332 -21.441 0.798 1.00 91.69 172 GLY A C 1
ATOM 1321 O O . GLY A 1 172 ? -6.769 -22.593 0.842 1.00 91.69 172 GLY A O 1
ATOM 1322 N N . GLY A 1 173 ? -6.583 -20.630 -0.230 1.00 91.00 173 GLY A N 1
ATOM 1323 C CA . GLY A 1 173 ? -7.471 -20.994 -1.328 1.00 91.00 173 GLY A CA 1
ATOM 1324 C C . GLY A 1 173 ? -8.888 -21.270 -0.827 1.00 91.00 173 GLY A C 1
ATOM 1325 O O . GLY A 1 173 ? -9.390 -20.604 0.073 1.00 91.00 173 GLY A O 1
ATOM 1326 N N . GLN A 1 174 ? -9.528 -22.302 -1.378 1.00 79.00 174 GLN A N 1
ATOM 1327 C CA . GLN A 1 174 ? -10.859 -22.738 -0.932 1.00 79.00 174 GLN A CA 1
ATOM 1328 C C . GLN A 1 174 ? -10.835 -23.505 0.401 1.00 79.00 174 GLN A C 1
ATOM 1330 O O . GLN A 1 174 ? -11.875 -23.680 1.028 1.00 79.00 174 GLN A O 1
ATOM 1335 N N . CYS A 1 175 ? -9.657 -23.930 0.863 1.00 80.00 175 CYS A N 1
ATOM 1336 C CA . CYS A 1 175 ? -9.497 -24.767 2.052 1.00 80.00 175 CYS A CA 1
ATOM 1337 C C . CYS A 1 175 ? -9.099 -23.969 3.302 1.00 80.00 175 CYS A C 1
ATOM 1339 O O . CYS A 1 175 ? -8.718 -24.564 4.312 1.00 80.00 175 CYS A O 1
ATOM 1341 N N . TYR A 1 176 ? -9.190 -22.634 3.269 1.00 87.94 176 TYR A N 1
ATOM 1342 C CA . TYR A 1 176 ? -8.728 -21.789 4.375 1.00 87.94 176 TYR A CA 1
ATOM 1343 C C . TYR A 1 176 ? -9.419 -22.111 5.705 1.00 87.94 176 TYR A C 1
ATOM 1345 O O . TYR A 1 176 ? -8.814 -21.945 6.758 1.00 87.94 176 TYR A O 1
ATOM 1353 N N . ALA A 1 177 ? -10.653 -22.624 5.674 1.00 81.06 177 ALA A N 1
ATOM 1354 C CA . ALA A 1 177 ? -11.406 -22.990 6.870 1.00 81.06 177 ALA A CA 1
ATOM 1355 C C . ALA A 1 177 ? -10.716 -24.072 7.722 1.00 81.06 177 ALA A C 1
ATOM 1357 O O . ALA A 1 177 ? -10.949 -24.127 8.924 1.00 81.06 177 ALA A O 1
ATOM 1358 N N . GLY A 1 178 ? -9.868 -24.917 7.125 1.00 80.25 178 GLY A N 1
ATOM 1359 C CA . GLY A 1 178 ? -9.124 -25.962 7.835 1.00 80.25 178 GLY A CA 1
ATOM 1360 C C . GLY A 1 178 ? -7.725 -25.549 8.294 1.00 80.25 178 GLY A C 1
ATOM 1361 O O . GLY A 1 178 ? -7.084 -26.312 9.013 1.00 80.25 178 GLY A O 1
ATOM 1362 N N . LEU A 1 179 ? -7.232 -24.377 7.883 1.00 88.75 179 LEU A N 1
ATOM 1363 C CA . LEU A 1 179 ? -5.879 -23.939 8.216 1.00 88.75 179 LEU A CA 1
ATOM 1364 C C . LEU A 1 179 ? -5.794 -23.448 9.659 1.00 88.75 179 LEU A C 1
ATOM 1366 O O . LEU A 1 179 ? -6.698 -22.774 10.157 1.00 88.75 179 LEU A O 1
ATOM 1370 N N . SER A 1 180 ? -4.673 -23.752 10.310 1.00 88.88 180 SER A N 1
ATOM 1371 C CA . SER A 1 180 ? -4.350 -23.169 11.610 1.00 88.88 180 SER A CA 1
ATOM 1372 C C . SER A 1 180 ? -3.991 -21.696 11.435 1.00 88.88 180 SER A C 1
ATOM 1374 O O . SER A 1 180 ? -3.200 -21.338 10.563 1.00 88.88 180 SER A O 1
ATOM 1376 N N . ALA A 1 181 ? -4.538 -20.830 12.286 1.00 85.25 181 ALA A N 1
ATOM 1377 C CA . ALA A 1 181 ? -4.171 -19.415 12.303 1.00 85.25 181 ALA A CA 1
ATOM 1378 C C . ALA A 1 181 ? -2.688 -19.179 12.665 1.00 85.25 181 ALA A C 1
ATOM 1380 O O . ALA A 1 181 ? -2.131 -18.127 12.351 1.00 85.25 181 ALA A O 1
ATOM 1381 N N . GLU A 1 182 ? -2.037 -20.158 13.297 1.00 85.88 182 GLU A N 1
ATOM 1382 C CA . GLU A 1 182 ? -0.647 -20.075 13.758 1.00 85.88 182 GLU A CA 1
ATOM 1383 C C . GLU A 1 182 ? 0.372 -20.118 12.616 1.00 85.88 182 GLU A C 1
ATOM 1385 O O . GLU A 1 182 ? 1.490 -19.639 12.773 1.00 85.88 182 GLU A O 1
ATOM 1390 N N . THR A 1 183 ? -0.007 -20.624 11.438 1.00 89.06 183 THR A N 1
ATOM 1391 C CA . THR A 1 183 ? 0.894 -20.694 10.274 1.00 89.06 183 THR A CA 1
ATOM 1392 C C . THR A 1 183 ? 1.077 -19.341 9.574 1.00 89.06 183 THR A C 1
ATOM 1394 O O . THR A 1 183 ? 1.755 -19.247 8.550 1.00 89.06 183 THR A O 1
ATOM 1397 N N . ILE A 1 184 ? 0.425 -18.279 10.059 1.00 91.81 184 ILE A N 1
ATOM 1398 C CA . ILE A 1 184 ? 0.450 -16.964 9.415 1.00 91.81 184 ILE A CA 1
ATOM 1399 C C . ILE A 1 184 ? 1.708 -16.187 9.825 1.00 91.81 184 ILE A C 1
ATOM 1401 O O . ILE A 1 184 ? 1.744 -15.482 10.829 1.00 91.81 184 ILE A O 1
ATOM 1405 N N . GLU A 1 185 ? 2.735 -16.271 8.983 1.00 91.19 185 GLU A N 1
ATOM 1406 C CA . GLU A 1 185 ? 3.963 -15.470 9.086 1.00 91.19 185 GLU A CA 1
ATOM 1407 C C . GLU A 1 185 ? 3.870 -14.054 8.476 1.00 91.19 185 GLU A C 1
ATOM 1409 O O . GLU A 1 185 ? 3.027 -13.756 7.625 1.00 91.19 185 GLU A O 1
ATOM 1414 N N . VAL A 1 186 ? 4.828 -13.185 8.836 1.00 90.19 186 VAL A N 1
ATOM 1415 C CA . VAL A 1 186 ? 4.975 -11.821 8.283 1.00 90.19 186 VAL A CA 1
ATOM 1416 C C . VAL A 1 186 ? 5.199 -11.837 6.767 1.00 90.19 186 VAL A C 1
ATOM 1418 O O . VAL A 1 186 ? 4.630 -11.008 6.054 1.00 90.19 186 VAL A O 1
ATOM 1421 N N . ALA A 1 187 ? 5.940 -12.821 6.248 1.00 90.12 187 ALA A N 1
ATOM 1422 C CA . ALA A 1 187 ? 6.176 -12.972 4.813 1.00 90.12 187 ALA A CA 1
ATOM 1423 C C . ALA A 1 187 ? 4.866 -13.131 4.014 1.00 90.12 187 ALA A C 1
ATOM 1425 O O . ALA A 1 187 ? 4.761 -12.667 2.875 1.00 90.12 187 ALA A O 1
ATOM 1426 N N . HIS A 1 188 ? 3.825 -13.727 4.609 1.00 94.06 188 HIS A N 1
ATOM 1427 C CA . HIS A 1 188 ? 2.514 -13.845 3.970 1.00 94.06 188 HIS A CA 1
ATOM 1428 C C . HIS A 1 188 ? 1.816 -12.490 3.826 1.00 94.06 188 HIS A C 1
ATOM 1430 O O . HIS A 1 188 ? 1.163 -12.246 2.813 1.00 94.06 188 HIS A O 1
ATOM 1436 N N . LEU A 1 189 ? 2.001 -11.571 4.777 1.00 96.06 189 LEU A N 1
ATOM 1437 C CA . LEU A 1 189 ? 1.458 -10.212 4.688 1.00 96.06 189 LEU A CA 1
ATOM 1438 C C . LEU A 1 189 ? 2.106 -9.410 3.558 1.00 96.06 189 LEU A C 1
ATOM 1440 O O . LEU A 1 189 ? 1.416 -8.690 2.834 1.00 96.06 189 LEU A O 1
ATOM 1444 N N . GLU A 1 190 ? 3.420 -9.538 3.386 1.00 93.56 190 GLU A N 1
ATOM 1445 C CA . GLU A 1 190 ? 4.153 -8.866 2.310 1.00 93.56 190 GLU A CA 1
ATOM 1446 C C . GLU A 1 190 ? 3.747 -9.404 0.937 1.00 93.56 190 GLU A C 1
ATOM 1448 O O . GLU A 1 190 ? 3.434 -8.632 0.023 1.00 93.56 190 GLU A O 1
ATOM 1453 N N . ARG A 1 191 ? 3.658 -10.734 0.809 1.00 94.19 191 ARG A N 1
ATOM 1454 C CA . ARG A 1 191 ? 3.168 -11.397 -0.406 1.00 94.19 191 ARG A CA 1
ATOM 1455 C C . ARG A 1 191 ? 1.720 -11.006 -0.721 1.00 94.19 191 ARG A C 1
ATOM 1457 O O . ARG A 1 191 ? 1.410 -10.749 -1.885 1.00 94.19 191 ARG A O 1
ATOM 1464 N N . PHE A 1 192 ? 0.858 -10.872 0.289 1.00 97.44 192 PHE A N 1
ATOM 1465 C CA . PHE A 1 192 ? -0.513 -10.396 0.095 1.00 97.44 192 PHE A CA 1
ATOM 1466 C C . PHE A 1 192 ? -0.554 -8.938 -0.376 1.00 97.44 192 PHE A C 1
ATOM 1468 O O . PHE A 1 192 ? -1.269 -8.606 -1.322 1.00 97.44 192 PHE A O 1
ATOM 1475 N N . ALA A 1 193 ? 0.258 -8.056 0.212 1.00 96.44 193 ALA A N 1
ATOM 1476 C CA . ALA A 1 193 ? 0.356 -6.667 -0.232 1.00 96.44 193 ALA A CA 1
ATOM 1477 C C . ALA A 1 193 ? 0.820 -6.568 -1.697 1.00 96.44 193 ALA A C 1
ATOM 1479 O O . ALA A 1 193 ? 0.271 -5.778 -2.470 1.00 96.44 193 ALA A O 1
ATOM 1480 N N . LEU A 1 194 ? 1.791 -7.395 -2.101 1.00 93.75 194 LEU A N 1
ATOM 1481 C CA . LEU A 1 194 ? 2.242 -7.488 -3.489 1.00 93.75 194 LEU A CA 1
ATOM 1482 C C . LEU A 1 194 ? 1.128 -7.998 -4.416 1.00 93.75 194 LEU A C 1
ATOM 1484 O O . LEU A 1 194 ? 0.931 -7.435 -5.494 1.00 93.75 194 LEU A O 1
ATOM 1488 N N . HIS A 1 195 ? 0.365 -9.009 -3.990 1.00 96.88 195 HIS A N 1
ATOM 1489 C CA . HIS A 1 195 ? -0.802 -9.507 -4.723 1.00 96.88 195 HIS A CA 1
ATOM 1490 C C . HIS A 1 195 ? -1.836 -8.395 -4.975 1.00 96.88 195 HIS A C 1
ATOM 1492 O O . HIS A 1 195 ? -2.262 -8.194 -6.114 1.00 96.88 195 HIS A O 1
ATOM 1498 N N . LEU A 1 196 ? -2.178 -7.607 -3.951 1.00 97.44 196 LEU A N 1
ATOM 1499 C CA . LEU A 1 196 ? -3.117 -6.488 -4.088 1.00 97.44 196 LEU A CA 1
ATOM 1500 C C . LEU A 1 196 ? -2.611 -5.407 -5.062 1.00 97.44 196 LEU A C 1
ATOM 1502 O O . LEU A 1 196 ? -3.403 -4.845 -5.819 1.00 97.44 196 LEU A O 1
ATOM 1506 N N . ARG A 1 197 ? -1.298 -5.133 -5.079 1.00 95.56 197 ARG A N 1
ATOM 1507 C CA . ARG A 1 197 ? -0.677 -4.182 -6.022 1.00 95.56 197 ARG A CA 1
ATOM 1508 C C . ARG A 1 197 ? -0.695 -4.691 -7.463 1.00 95.56 197 ARG A C 1
ATOM 1510 O O . ARG A 1 197 ? -0.989 -3.915 -8.366 1.00 95.56 197 ARG A O 1
ATOM 1517 N N . ARG A 1 198 ? -0.441 -5.987 -7.681 1.00 95.38 198 ARG A N 1
ATOM 1518 C CA . ARG A 1 198 ? -0.513 -6.621 -9.013 1.00 95.38 198 ARG A CA 1
ATOM 1519 C C . ARG A 1 198 ? -1.920 -6.589 -9.606 1.00 95.38 198 ARG A C 1
ATOM 1521 O O . ARG A 1 198 ? -2.061 -6.524 -10.816 1.00 95.38 198 ARG A O 1
ATOM 1528 N N . ARG A 1 199 ? -2.959 -6.551 -8.766 1.00 95.31 199 ARG A N 1
ATOM 1529 C CA . ARG A 1 199 ? -4.355 -6.322 -9.188 1.00 95.31 199 ARG A CA 1
ATOM 1530 C C . ARG A 1 199 ? -4.679 -4.851 -9.482 1.00 95.31 199 ARG A C 1
ATOM 1532 O O . ARG A 1 199 ? -5.849 -4.500 -9.606 1.00 95.31 199 ARG A O 1
ATOM 1539 N N . HIS A 1 200 ? -3.665 -3.989 -9.554 1.00 94.19 200 HIS A N 1
ATOM 1540 C CA . HIS A 1 200 ? -3.786 -2.558 -9.838 1.00 94.19 200 HIS A CA 1
ATOM 1541 C C . HIS A 1 200 ? -4.724 -1.804 -8.880 1.00 94.19 200 HIS A C 1
ATOM 1543 O O . HIS A 1 200 ? -5.330 -0.792 -9.239 1.00 94.19 200 HIS A O 1
ATOM 1549 N N . LEU A 1 201 ? -4.840 -2.265 -7.629 1.00 94.38 201 LEU A N 1
ATOM 1550 C CA . LEU A 1 201 ? -5.591 -1.536 -6.612 1.00 94.38 201 LEU A CA 1
ATOM 1551 C C . LEU A 1 201 ? -4.846 -0.256 -6.221 1.00 94.38 201 LEU A C 1
ATOM 1553 O O . LEU A 1 201 ? -3.630 -0.255 -6.031 1.00 94.38 201 LEU A O 1
ATOM 1557 N N . ARG A 1 202 ? -5.591 0.841 -6.032 1.00 95.31 202 ARG A N 1
ATOM 1558 C CA . ARG A 1 202 ? -5.031 2.104 -5.520 1.00 95.31 202 ARG A CA 1
ATOM 1559 C C . ARG A 1 202 ? -4.325 1.867 -4.181 1.00 95.31 202 ARG A C 1
ATOM 1561 O O . ARG A 1 202 ? -4.862 1.158 -3.327 1.00 95.31 202 ARG A O 1
ATOM 1568 N N . GLN A 1 203 ? -3.198 2.542 -3.947 1.00 91.75 203 GLN A N 1
ATOM 1569 C CA . GLN A 1 203 ? -2.402 2.401 -2.718 1.00 91.75 203 GLN A CA 1
ATOM 1570 C C . GLN A 1 203 ? -3.237 2.595 -1.439 1.00 91.75 203 GLN A C 1
ATOM 1572 O O . GLN A 1 203 ? -3.088 1.841 -0.482 1.00 91.75 203 GLN A O 1
ATOM 1577 N N . SER A 1 204 ? -4.190 3.533 -1.436 1.00 93.12 204 SER A N 1
ATOM 1578 C CA . SER A 1 204 ? -5.114 3.743 -0.309 1.00 93.12 204 SER A CA 1
ATOM 1579 C C . SER A 1 204 ? -5.991 2.520 -0.005 1.00 93.12 204 SER A C 1
ATOM 1581 O O . SER A 1 204 ? -6.282 2.228 1.155 1.00 93.12 204 SER A O 1
ATOM 1583 N N . THR A 1 205 ? -6.386 1.765 -1.033 1.00 96.69 205 THR A N 1
ATOM 1584 C CA . THR A 1 205 ? -7.156 0.522 -0.889 1.00 96.69 205 THR A CA 1
ATOM 1585 C C . THR A 1 205 ? -6.284 -0.607 -0.359 1.00 96.69 205 THR A C 1
ATOM 1587 O O . THR A 1 205 ? -6.731 -1.331 0.531 1.00 96.69 205 THR A O 1
ATOM 1590 N N . VAL A 1 206 ? -5.044 -0.720 -0.850 1.00 97.56 206 VAL A N 1
ATOM 1591 C CA . VAL A 1 206 ? -4.055 -1.682 -0.340 1.00 97.56 206 VAL A CA 1
ATOM 1592 C C . VAL A 1 206 ? -3.810 -1.433 1.146 1.00 97.56 206 VAL A C 1
ATOM 1594 O O . VAL A 1 206 ? -4.016 -2.335 1.954 1.00 97.56 206 VAL A O 1
ATOM 1597 N N . SER A 1 207 ? -3.484 -0.195 1.532 1.00 95.31 207 SER A N 1
ATOM 1598 C CA . SER A 1 207 ? -3.261 0.182 2.932 1.00 95.31 207 SER A CA 1
ATOM 1599 C C . SER A 1 207 ? -4.467 -0.139 3.811 1.00 95.31 207 SER A C 1
ATOM 1601 O O . SER A 1 207 ? -4.310 -0.764 4.856 1.00 95.31 207 SER A O 1
ATOM 1603 N N . ARG A 1 208 ? -5.687 0.202 3.369 1.00 97.75 208 ARG A N 1
ATOM 1604 C CA . ARG A 1 208 ? -6.919 -0.102 4.113 1.00 97.75 208 ARG A CA 1
ATOM 1605 C C . ARG A 1 208 ? -7.109 -1.605 4.338 1.00 97.75 208 ARG A C 1
ATOM 1607 O O . ARG A 1 208 ? -7.468 -2.003 5.444 1.00 97.75 208 ARG A O 1
ATOM 1614 N N . LYS A 1 209 ? -6.896 -2.429 3.307 1.00 98.00 209 LYS A N 1
ATOM 1615 C CA . LYS A 1 209 ? -7.006 -3.894 3.411 1.00 98.00 209 LYS A CA 1
ATOM 1616 C C . LYS A 1 209 ? -5.947 -4.454 4.359 1.00 98.00 209 LYS A C 1
ATOM 1618 O O . LYS A 1 209 ? -6.295 -5.189 5.276 1.00 98.00 209 LYS A O 1
ATOM 1623 N N . MET A 1 210 ? -4.694 -4.021 4.218 1.00 98.06 210 MET A N 1
ATOM 1624 C CA . MET A 1 210 ? -3.607 -4.425 5.115 1.00 98.06 210 MET A CA 1
ATOM 1625 C C . MET A 1 210 ? -3.884 -4.038 6.570 1.00 98.06 210 MET A C 1
ATOM 1627 O O . MET A 1 210 ? -3.627 -4.834 7.465 1.00 98.06 210 MET A O 1
ATOM 1631 N N . SER A 1 211 ? -4.451 -2.858 6.833 1.00 96.94 211 SER A N 1
ATOM 1632 C CA . SER A 1 211 ? -4.855 -2.465 8.189 1.00 96.94 211 SER A CA 1
ATOM 1633 C C . SER A 1 211 ? -5.927 -3.386 8.776 1.00 96.94 211 SER A C 1
ATOM 1635 O O . SER A 1 211 ? -5.864 -3.693 9.965 1.00 96.94 211 SER A O 1
ATOM 1637 N N . ALA A 1 212 ? -6.888 -3.850 7.969 1.00 97.69 212 ALA A N 1
ATOM 1638 C CA . ALA A 1 212 ? -7.905 -4.801 8.419 1.00 97.69 212 ALA A CA 1
ATOM 1639 C C . ALA A 1 212 ? -7.281 -6.154 8.800 1.00 97.69 212 ALA A C 1
ATOM 1641 O O . ALA A 1 212 ? -7.547 -6.656 9.889 1.00 97.69 212 ALA A O 1
ATOM 1642 N N . VAL A 1 213 ? -6.394 -6.688 7.951 1.00 97.56 213 VAL A N 1
ATOM 1643 C CA . VAL A 1 213 ? -5.673 -7.947 8.212 1.00 97.56 213 VAL A CA 1
ATOM 1644 C C . VAL A 1 213 ? -4.790 -7.827 9.453 1.00 97.56 213 VAL A C 1
ATOM 1646 O O . VAL A 1 213 ? -4.811 -8.694 10.319 1.00 97.56 213 VAL A O 1
ATOM 1649 N N . LYS A 1 214 ? -4.060 -6.717 9.602 1.00 96.44 214 LYS A N 1
ATOM 1650 C CA . LYS A 1 214 ? -3.234 -6.478 10.791 1.00 96.44 214 LYS A CA 1
ATOM 1651 C C . LYS A 1 214 ? -4.067 -6.439 12.072 1.00 96.44 214 LYS A C 1
ATOM 1653 O O . LYS A 1 214 ? -3.681 -7.045 13.065 1.00 96.44 214 LYS A O 1
ATOM 1658 N N . ARG A 1 215 ? -5.221 -5.764 12.045 1.00 96.62 215 ARG A N 1
ATOM 1659 C CA . ARG A 1 215 ? -6.142 -5.702 13.189 1.00 96.62 215 ARG A CA 1
ATOM 1660 C C . ARG A 1 215 ? -6.681 -7.083 13.565 1.00 96.62 215 ARG A C 1
ATOM 1662 O O . ARG A 1 215 ? -6.781 -7.375 14.750 1.00 96.62 215 ARG A O 1
ATOM 1669 N N . PHE A 1 216 ? -6.985 -7.915 12.573 1.00 96.62 216 PHE A N 1
ATOM 1670 C CA . PHE A 1 216 ? -7.380 -9.306 12.785 1.00 96.62 216 PHE A CA 1
ATOM 1671 C C . PHE A 1 216 ? -6.277 -10.126 13.463 1.00 96.62 216 PHE A C 1
ATOM 1673 O O . PHE A 1 216 ? -6.542 -10.776 14.466 1.00 96.62 216 PHE A O 1
ATOM 1680 N N . LEU A 1 217 ? -5.034 -10.037 12.983 1.00 94.94 217 LEU A N 1
ATOM 1681 C CA . LEU A 1 217 ? -3.907 -10.765 13.579 1.00 94.94 217 LEU A CA 1
ATOM 1682 C C . LEU A 1 217 ? -3.621 -10.333 15.021 1.00 94.94 217 LEU A C 1
ATOM 1684 O O . LEU A 1 217 ? -3.385 -11.182 15.876 1.00 94.94 217 LEU A O 1
ATOM 1688 N N . VAL A 1 218 ? -3.696 -9.029 15.307 1.00 94.00 218 VAL A N 1
ATOM 1689 C CA . VAL A 1 218 ? -3.565 -8.510 16.678 1.00 94.00 218 VAL A CA 1
ATOM 1690 C C . VAL A 1 218 ? -4.658 -9.089 17.577 1.00 94.00 218 VAL A C 1
ATOM 1692 O O . VAL A 1 218 ? -4.354 -9.609 18.647 1.00 94.00 218 VAL A O 1
ATOM 1695 N N . TRP A 1 219 ? -5.913 -9.070 17.127 1.00 95.31 219 TRP A N 1
ATOM 1696 C CA . TRP A 1 219 ? -7.022 -9.662 17.875 1.00 95.31 219 TRP A CA 1
ATOM 1697 C C . TRP A 1 219 ? -6.855 -11.179 18.084 1.00 95.31 219 TRP A C 1
ATOM 1699 O O . TRP A 1 219 ? -7.106 -11.680 19.180 1.00 95.31 219 TRP A O 1
ATOM 1709 N N . MET A 1 220 ? -6.385 -11.920 17.076 1.00 93.69 220 MET A N 1
ATOM 1710 C CA . MET A 1 220 ? -6.116 -13.353 17.233 1.00 93.69 220 MET A CA 1
ATOM 1711 C C . MET A 1 220 ? -5.026 -13.607 18.272 1.00 93.69 220 MET A C 1
ATOM 1713 O O . MET A 1 220 ? -5.188 -14.479 19.121 1.00 93.69 220 MET A O 1
ATOM 1717 N N . SER A 1 221 ? -3.956 -12.806 18.261 1.00 90.75 221 SER A N 1
ATOM 1718 C CA . SER A 1 221 ? -2.863 -12.935 19.229 1.00 90.75 221 SER A CA 1
ATOM 1719 C C . SER A 1 221 ? -3.285 -12.640 20.672 1.00 90.75 221 SER A C 1
ATOM 1721 O O . SER A 1 221 ? -2.715 -13.219 21.587 1.00 90.75 221 SER A O 1
ATOM 1723 N N . SER A 1 222 ? -4.302 -11.795 20.887 1.00 90.25 222 SER A N 1
ATOM 1724 C CA . SER A 1 222 ? -4.856 -11.535 22.225 1.00 90.25 222 SER A CA 1
ATOM 1725 C C . SER A 1 222 ? -5.893 -12.566 22.675 1.00 90.25 222 SER A C 1
ATOM 1727 O O . SER A 1 222 ? -6.200 -12.636 23.859 1.00 90.25 222 SER A O 1
ATOM 1729 N N . THR A 1 223 ? -6.478 -13.316 21.737 1.00 89.50 223 THR A N 1
ATOM 1730 C CA . THR A 1 223 ? -7.569 -14.270 22.012 1.00 89.50 223 THR A CA 1
ATOM 1731 C C . THR A 1 223 ? -7.060 -15.709 22.118 1.00 89.50 223 THR A C 1
ATOM 1733 O O . THR A 1 223 ? -7.701 -16.548 22.748 1.00 89.50 223 THR A O 1
ATOM 1736 N N . SER A 1 224 ? -5.913 -16.011 21.507 1.00 80.25 224 SER A N 1
ATOM 1737 C CA . SER A 1 224 ? -5.289 -17.326 21.600 1.00 80.25 224 SER A CA 1
ATOM 1738 C C . SER A 1 224 ? -4.660 -17.534 22.984 1.00 80.25 224 SER A C 1
ATOM 1740 O O . SER A 1 224 ? -3.836 -16.718 23.399 1.00 80.25 224 SER A O 1
ATOM 1742 N N . PRO A 1 225 ? -4.992 -18.627 23.696 1.00 72.44 225 PRO A N 1
ATOM 1743 C CA . PRO A 1 225 ? -4.355 -18.965 24.969 1.00 72.44 225 PRO A CA 1
ATOM 1744 C C . PRO A 1 225 ? -2.879 -19.359 24.794 1.00 72.44 225 PRO A C 1
ATOM 1746 O O . PRO A 1 225 ? -2.100 -19.256 25.738 1.00 72.44 225 PRO A O 1
ATOM 1749 N N . ALA A 1 226 ? -2.486 -19.789 23.589 1.00 64.88 226 ALA A N 1
ATOM 1750 C CA . ALA A 1 226 ? -1.096 -20.011 23.222 1.00 64.88 226 ALA A CA 1
ATOM 1751 C C . ALA A 1 226 ? -0.515 -18.734 22.587 1.00 64.88 226 ALA A C 1
ATOM 1753 O O . ALA A 1 226 ? -1.161 -18.160 21.700 1.00 64.88 226 ALA A O 1
ATOM 1754 N N . PRO A 1 227 ? 0.688 -18.285 22.995 1.00 58.66 227 PRO A N 1
ATOM 1755 C CA . PRO A 1 227 ? 1.336 -17.129 22.395 1.00 58.66 227 PRO A CA 1
ATOM 1756 C C . PRO A 1 227 ? 1.632 -17.433 20.925 1.00 58.66 227 PRO A C 1
ATOM 1758 O O . PRO A 1 227 ? 2.573 -18.155 20.602 1.00 58.66 227 PRO A O 1
ATOM 1761 N N . ILE A 1 228 ? 0.816 -16.889 20.020 1.00 59.38 228 ILE A N 1
ATOM 1762 C CA . ILE A 1 228 ? 1.092 -16.984 18.589 1.00 59.38 228 ILE A CA 1
ATOM 1763 C C . ILE A 1 228 ? 2.389 -16.212 18.358 1.00 59.38 228 ILE A C 1
ATOM 1765 O O . ILE A 1 228 ? 2.456 -15.012 18.637 1.00 59.38 228 ILE A O 1
ATOM 1769 N N . ALA A 1 229 ? 3.406 -16.886 17.822 1.00 55.62 229 ALA A N 1
ATOM 1770 C CA . ALA A 1 229 ? 4.678 -16.294 17.424 1.00 55.62 229 ALA A CA 1
ATOM 1771 C C . ALA A 1 229 ? 4.528 -15.390 16.182 1.00 55.62 229 ALA A C 1
ATOM 1773 O O . ALA A 1 229 ? 5.369 -15.392 15.287 1.00 55.62 229 ALA A O 1
ATOM 1774 N N . VAL A 1 230 ? 3.466 -14.579 16.111 1.00 59.19 230 VAL A N 1
ATOM 1775 C CA . VAL A 1 230 ? 3.473 -13.398 15.255 1.00 59.19 230 VAL A CA 1
ATOM 1776 C C . VAL A 1 230 ? 4.534 -12.507 15.868 1.00 59.19 230 VAL A C 1
ATOM 1778 O O . VAL A 1 230 ? 4.272 -11.863 16.880 1.00 59.19 230 VAL A O 1
ATOM 1781 N N . SER A 1 231 ? 5.749 -12.536 15.318 1.00 50.97 231 SER A N 1
ATOM 1782 C CA . SER A 1 231 ? 6.867 -11.710 15.759 1.00 50.97 231 SER A CA 1
ATOM 1783 C C . SER A 1 231 ? 6.381 -10.269 15.918 1.00 50.97 231 SER A C 1
ATOM 1785 O O . SER A 1 231 ? 6.263 -9.515 14.951 1.00 50.97 231 SER A O 1
ATOM 1787 N N . GLN A 1 232 ? 6.066 -9.880 17.157 1.00 49.97 232 GLN A N 1
ATOM 1788 C CA . GLN A 1 232 ? 5.506 -8.567 17.481 1.00 49.97 232 GLN A CA 1
ATOM 1789 C C . GLN A 1 232 ? 6.488 -7.435 17.120 1.00 49.97 232 GLN A C 1
ATOM 1791 O O . GLN A 1 232 ? 6.098 -6.269 17.054 1.00 49.97 232 GLN A O 1
ATOM 1796 N N . ALA A 1 233 ? 7.731 -7.796 16.780 1.00 45.09 233 ALA A N 1
ATOM 1797 C CA . ALA A 1 233 ? 8.792 -6.945 16.263 1.00 45.09 233 ALA A CA 1
ATOM 1798 C C . ALA A 1 233 ? 8.391 -6.076 15.053 1.00 45.09 233 ALA A C 1
ATOM 1800 O O . ALA A 1 233 ? 8.975 -5.014 14.871 1.00 45.09 233 ALA A O 1
ATOM 1801 N N . THR A 1 234 ? 7.387 -6.451 14.248 1.00 50.69 234 THR A N 1
ATOM 1802 C CA . THR A 1 234 ? 6.970 -5.639 13.078 1.00 50.69 234 THR A CA 1
ATOM 1803 C C . THR A 1 234 ? 5.702 -4.802 13.317 1.00 50.69 234 THR A C 1
ATOM 1805 O O . THR A 1 234 ? 5.373 -3.924 12.517 1.00 50.69 234 THR A O 1
ATOM 1808 N N . MET A 1 235 ? 4.961 -5.056 14.402 1.00 50.69 235 MET A N 1
ATOM 1809 C CA . MET A 1 235 ? 3.719 -4.338 14.747 1.00 50.69 235 MET A CA 1
ATOM 1810 C C . MET A 1 235 ? 3.925 -3.256 15.804 1.00 50.69 235 MET A C 1
ATOM 1812 O O . MET A 1 235 ? 2.995 -2.481 16.049 1.00 50.69 235 MET A O 1
ATOM 1816 N N . ALA A 1 236 ? 5.127 -3.157 16.383 1.00 44.69 236 ALA A N 1
ATOM 1817 C CA . ALA A 1 236 ? 5.571 -1.940 17.035 1.00 44.69 236 ALA A CA 1
ATOM 1818 C C . ALA A 1 236 ? 5.429 -0.807 16.014 1.00 44.69 236 ALA A C 1
ATOM 1820 O O . ALA A 1 236 ? 6.248 -0.620 15.114 1.00 44.69 236 ALA A O 1
ATOM 1821 N N . ARG A 1 237 ? 4.308 -0.082 16.124 1.00 35.97 237 ARG A N 1
ATOM 1822 C CA . ARG A 1 237 ? 4.127 1.253 15.566 1.00 35.97 237 ARG A CA 1
ATOM 1823 C C . ARG A 1 237 ? 5.476 1.940 15.758 1.00 35.97 237 ARG A C 1
ATOM 1825 O O . ARG A 1 237 ? 5.957 1.877 16.889 1.00 35.97 237 ARG A O 1
ATOM 1832 N N . PRO A 1 238 ? 6.092 2.559 14.736 1.00 38.44 238 PRO A N 1
ATOM 1833 C CA . PRO A 1 238 ? 7.178 3.483 14.994 1.00 38.44 238 PRO A CA 1
ATOM 1834 C C . PRO A 1 238 ? 6.573 4.555 15.899 1.00 38.44 238 PRO A C 1
ATOM 1836 O O . PRO A 1 238 ? 5.894 5.483 15.456 1.00 38.44 238 PRO A O 1
ATOM 1839 N N . THR A 1 239 ? 6.682 4.340 17.208 1.00 37.84 239 THR A N 1
ATOM 1840 C CA . THR A 1 239 ? 6.533 5.359 18.216 1.00 37.84 239 THR A CA 1
ATOM 1841 C C . THR A 1 239 ? 7.543 6.369 17.757 1.00 37.84 239 THR A C 1
ATOM 1843 O O . THR A 1 239 ? 8.727 6.041 17.717 1.00 37.84 239 THR A O 1
ATOM 1846 N N . LYS A 1 240 ? 7.038 7.511 17.275 1.00 41.44 240 LYS A N 1
ATOM 1847 C CA . LYS A 1 240 ? 7.790 8.738 17.035 1.00 41.44 240 LYS A CA 1
ATOM 1848 C C . LYS A 1 240 ? 8.931 8.729 18.035 1.00 41.44 240 LYS A C 1
ATOM 1850 O O . LYS A 1 240 ? 8.655 8.826 19.231 1.00 41.44 240 LYS A O 1
ATOM 1855 N N . SER A 1 241 ? 10.124 8.394 17.555 1.00 40.41 241 SER A N 1
ATOM 1856 C CA . SER A 1 241 ? 11.223 7.998 18.415 1.00 40.41 241 SER A CA 1
ATOM 1857 C C . SER A 1 241 ? 11.389 9.126 19.414 1.00 40.41 241 SER A C 1
ATOM 1859 O O . SER A 1 241 ? 11.547 10.286 19.026 1.00 40.41 241 SER A O 1
ATOM 1861 N N . ALA A 1 242 ? 11.262 8.792 20.698 1.00 42.75 242 ALA A N 1
ATOM 1862 C CA . ALA A 1 242 ? 11.845 9.627 21.727 1.00 42.75 242 ALA A CA 1
ATOM 1863 C C . ALA A 1 242 ? 13.297 9.896 21.296 1.00 42.75 242 ALA A C 1
ATOM 1865 O O . ALA A 1 242 ? 13.910 8.991 20.716 1.00 42.75 242 ALA A O 1
ATOM 1866 N N . PRO A 1 243 ? 13.801 11.128 21.470 1.00 45.09 243 PRO A N 1
ATOM 1867 C CA . PRO A 1 243 ? 15.091 11.539 20.938 1.00 45.09 243 PRO A CA 1
ATOM 1868 C C . PRO A 1 243 ? 16.133 10.507 21.351 1.00 45.09 243 PRO A C 1
ATOM 1870 O O . PRO A 1 243 ? 16.360 10.286 22.540 1.00 45.09 243 PRO A O 1
ATOM 1873 N N . THR A 1 244 ? 16.673 9.817 20.346 1.00 48.12 244 THR A N 1
ATOM 1874 C CA . THR A 1 244 ? 17.751 8.849 20.486 1.00 48.12 244 THR A CA 1
ATOM 1875 C C . THR A 1 244 ? 18.804 9.467 21.392 1.00 48.12 244 THR A C 1
ATOM 1877 O O . THR A 1 244 ? 19.307 10.554 21.099 1.00 48.12 244 THR A O 1
ATOM 1880 N N . ALA A 1 245 ? 19.059 8.797 22.518 1.00 44.31 245 ALA A N 1
ATOM 1881 C CA . ALA A 1 245 ? 20.111 9.145 23.457 1.00 44.31 245 ALA A CA 1
ATOM 1882 C C . ALA A 1 245 ? 21.383 9.495 22.683 1.00 44.31 245 ALA A C 1
ATOM 1884 O O . ALA A 1 245 ? 21.719 8.788 21.734 1.00 44.31 245 ALA A O 1
ATOM 1885 N N . MET A 1 246 ? 22.005 10.609 23.076 1.00 41.44 246 MET A N 1
ATOM 1886 C CA . MET A 1 246 ? 23.167 11.252 22.464 1.00 41.44 246 MET A CA 1
ATOM 1887 C C . MET A 1 246 ? 24.142 10.246 21.840 1.00 41.44 246 MET A C 1
ATOM 1889 O O . MET A 1 246 ? 25.075 9.777 22.485 1.00 41.44 246 MET A O 1
ATOM 1893 N N . VAL A 1 247 ? 23.929 9.933 20.564 1.00 58.25 247 VAL A N 1
ATOM 1894 C CA . VAL A 1 247 ? 24.996 9.437 19.704 1.00 58.25 247 VAL A CA 1
ATOM 1895 C C . VAL A 1 247 ? 25.932 10.625 19.576 1.00 58.25 247 VAL A C 1
ATOM 1897 O O . VAL A 1 247 ? 25.472 11.717 19.223 1.00 58.25 247 VAL A O 1
ATOM 1900 N N . GLU A 1 248 ? 27.199 10.443 19.951 1.00 68.38 248 GLU A N 1
ATOM 1901 C CA . GLU A 1 248 ? 28.202 11.493 19.802 1.00 68.38 248 GLU A CA 1
ATOM 1902 C C . GLU A 1 248 ? 28.070 12.117 18.410 1.00 68.38 248 GLU A C 1
ATOM 1904 O O . GLU A 1 248 ? 27.885 11.387 17.426 1.00 68.38 248 GLU A O 1
ATOM 1909 N N . PRO A 1 249 ? 28.069 13.457 18.310 1.00 78.31 249 PRO A N 1
ATOM 1910 C CA . PRO A 1 249 ? 27.827 14.123 17.048 1.00 78.31 249 PRO A CA 1
ATOM 1911 C C . PRO A 1 249 ? 28.955 13.758 16.086 1.00 78.31 249 PRO A C 1
ATOM 1913 O O . PRO A 1 249 ? 30.016 14.375 16.113 1.00 78.31 249 PRO A O 1
ATOM 1916 N N . MET A 1 250 ? 28.703 12.771 15.217 1.00 84.69 250 MET A N 1
ATOM 1917 C CA . MET A 1 250 ? 29.606 12.429 14.124 1.00 84.69 250 MET A CA 1
ATOM 1918 C C . MET A 1 250 ? 29.992 13.717 13.408 1.00 84.69 250 MET A C 1
ATOM 1920 O O . MET A 1 250 ? 29.137 14.558 13.074 1.00 84.69 250 MET A O 1
ATOM 1924 N N . SER A 1 251 ? 31.281 13.875 13.152 1.00 91.75 251 SER A N 1
ATOM 1925 C CA . SER A 1 251 ? 31.774 15.014 12.400 1.00 91.75 251 SER A CA 1
ATOM 1926 C C . SER A 1 251 ? 31.103 15.060 11.022 1.00 91.75 251 SER A C 1
ATOM 1928 O O . SER A 1 251 ? 30.621 14.060 10.476 1.00 91.75 251 SER A O 1
ATOM 1930 N N . VAL A 1 252 ? 31.033 16.252 10.428 1.00 83.12 252 VAL A N 1
ATOM 1931 C CA . VAL A 1 252 ? 30.464 16.419 9.078 1.00 83.12 252 VAL A CA 1
ATOM 1932 C C . VAL A 1 252 ? 31.231 15.570 8.052 1.00 83.12 252 VAL A C 1
ATOM 1934 O O . VAL A 1 252 ? 30.634 15.073 7.099 1.00 83.12 252 VAL A O 1
ATOM 1937 N N . ALA A 1 253 ? 32.534 15.365 8.263 1.00 83.88 253 ALA A N 1
ATOM 1938 C CA . ALA A 1 253 ? 33.373 14.522 7.418 1.00 83.88 253 ALA A CA 1
ATOM 1939 C C . ALA A 1 253 ? 32.988 13.037 7.519 1.00 83.88 253 ALA A C 1
ATOM 1941 O O . ALA A 1 253 ? 32.769 12.402 6.489 1.00 83.88 253 ALA A O 1
ATOM 1942 N N . GLU A 1 254 ? 32.812 12.511 8.733 1.00 89.88 254 GLU A N 1
ATOM 1943 C CA . GLU A 1 254 ? 32.390 11.119 8.950 1.00 89.88 254 GLU A CA 1
ATOM 1944 C C . GLU A 1 254 ? 30.988 10.859 8.399 1.00 89.88 254 GLU A C 1
ATOM 1946 O O . GLU A 1 254 ? 30.747 9.828 7.778 1.00 89.88 254 GLU A O 1
ATOM 1951 N N . ARG A 1 255 ? 30.065 11.820 8.544 1.00 89.69 255 ARG A N 1
ATOM 1952 C CA . ARG A 1 255 ? 28.726 11.710 7.946 1.00 89.69 255 ARG A CA 1
ATOM 1953 C C . ARG A 1 255 ? 28.778 11.653 6.423 1.00 89.69 255 ARG A C 1
ATOM 1955 O O . ARG A 1 255 ? 28.037 10.881 5.824 1.00 89.69 255 ARG A O 1
ATOM 1962 N N . ARG A 1 256 ? 29.657 12.433 5.787 1.00 89.56 256 ARG A N 1
ATOM 1963 C CA . ARG A 1 256 ? 29.857 12.381 4.329 1.00 89.56 256 ARG A CA 1
ATOM 1964 C C . ARG A 1 256 ? 30.458 11.050 3.884 1.00 89.56 256 ARG A C 1
ATOM 1966 O O . ARG A 1 256 ? 29.959 10.484 2.919 1.00 89.56 256 ARG A O 1
ATOM 1973 N N . ALA A 1 257 ? 31.468 10.544 4.591 1.00 89.94 257 ALA A N 1
ATOM 1974 C CA . ALA A 1 257 ? 32.062 9.238 4.306 1.00 89.94 257 ALA A CA 1
ATOM 1975 C C . ALA A 1 257 ? 31.015 8.116 4.409 1.00 89.94 257 ALA A C 1
ATOM 1977 O O . ALA A 1 257 ? 30.835 7.353 3.465 1.00 89.94 257 ALA A O 1
ATOM 1978 N N . ALA A 1 258 ? 30.217 8.114 5.481 1.00 91.12 258 ALA A N 1
ATOM 1979 C CA . ALA A 1 258 ? 29.159 7.130 5.683 1.00 91.12 258 ALA A CA 1
ATOM 1980 C C . ALA A 1 258 ? 28.064 7.177 4.599 1.00 91.12 258 ALA A C 1
ATOM 1982 O O . ALA A 1 258 ? 27.535 6.133 4.220 1.00 91.12 258 ALA A O 1
ATOM 1983 N N . VAL A 1 259 ? 27.719 8.362 4.067 1.00 93.50 259 VAL A N 1
ATOM 1984 C CA . VAL A 1 259 ? 26.791 8.477 2.922 1.00 93.50 259 VAL A CA 1
ATOM 1985 C C . VAL A 1 259 ? 27.336 7.732 1.702 1.00 93.50 259 VAL A C 1
ATOM 1987 O O . VAL A 1 259 ? 26.571 7.049 1.022 1.00 93.50 259 VAL A O 1
ATOM 1990 N N . PHE A 1 260 ? 28.635 7.852 1.424 1.00 92.06 260 PHE A N 1
ATOM 1991 C CA . PHE A 1 260 ? 29.254 7.199 0.272 1.00 92.06 260 PHE A CA 1
ATOM 1992 C C . PHE A 1 260 ? 29.397 5.694 0.475 1.00 92.06 260 PHE A C 1
ATOM 1994 O O . PHE A 1 260 ? 28.993 4.949 -0.412 1.00 92.06 260 PHE A O 1
ATOM 2001 N N . ASP A 1 261 ? 29.837 5.245 1.651 1.00 91.44 261 ASP A N 1
ATOM 2002 C CA . ASP A 1 261 ? 29.948 3.816 1.964 1.00 91.44 261 ASP A CA 1
ATOM 2003 C C . ASP A 1 261 ? 28.596 3.098 1.826 1.00 91.44 261 ASP A C 1
ATOM 2005 O O . ASP A 1 261 ? 28.506 2.016 1.245 1.00 91.44 261 ASP A O 1
ATOM 2009 N N . LEU A 1 262 ? 27.510 3.711 2.314 1.00 90.56 262 LEU A N 1
ATOM 2010 C CA . LEU A 1 262 ? 26.164 3.142 2.191 1.00 90.56 262 LEU A CA 1
ATOM 2011 C C . LEU A 1 262 ? 25.634 3.189 0.748 1.00 90.56 262 LEU A C 1
ATOM 2013 O O . LEU A 1 262 ? 24.892 2.296 0.337 1.00 90.56 262 LEU A O 1
ATOM 2017 N N . ALA A 1 263 ? 26.015 4.201 -0.034 1.00 88.38 263 ALA A N 1
ATOM 2018 C CA . ALA A 1 263 ? 25.670 4.266 -1.451 1.00 88.38 263 ALA A CA 1
ATOM 2019 C C . ALA A 1 263 ? 26.435 3.219 -2.276 1.00 88.38 263 ALA A C 1
ATOM 2021 O O . ALA A 1 263 ? 25.853 2.615 -3.175 1.00 88.38 263 ALA A O 1
ATOM 2022 N N . GLU A 1 264 ? 27.700 2.940 -1.949 1.00 86.88 264 GLU A N 1
ATOM 2023 C CA . GLU A 1 264 ? 28.472 1.854 -2.567 1.00 86.88 264 GLU A CA 1
ATOM 2024 C C . GLU A 1 264 ? 27.898 0.468 -2.234 1.00 86.88 264 GLU A C 1
ATOM 2026 O O . GLU A 1 264 ? 27.945 -0.433 -3.071 1.00 86.88 264 GLU A O 1
ATOM 2031 N N . GLN A 1 265 ? 27.271 0.317 -1.063 1.00 87.12 265 GLN A N 1
ATOM 2032 C CA . GLN A 1 265 ? 26.494 -0.872 -0.681 1.00 87.12 265 GLN A CA 1
ATOM 2033 C C . GLN A 1 265 ? 25.137 -0.983 -1.407 1.00 87.12 265 GLN A C 1
ATOM 2035 O O . GLN A 1 265 ? 24.421 -1.968 -1.226 1.00 87.12 265 GLN A O 1
ATOM 2040 N N . GLY A 1 266 ? 24.766 0.004 -2.230 1.00 88.62 266 GLY A N 1
ATOM 2041 C CA . GLY A 1 266 ? 23.542 -0.011 -3.032 1.00 88.62 266 GLY A CA 1
ATOM 2042 C C . GLY A 1 266 ? 22.268 0.366 -2.271 1.00 88.62 266 GLY A C 1
ATOM 2043 O O . GLY A 1 266 ? 21.174 0.063 -2.750 1.00 88.62 266 GLY A O 1
ATOM 2044 N N . LEU A 1 267 ? 22.373 1.007 -1.100 1.00 86.56 267 LEU A N 1
ATOM 2045 C CA . LEU A 1 267 ? 21.197 1.503 -0.381 1.00 86.56 267 LEU A CA 1
ATOM 2046 C C . LEU A 1 267 ? 20.578 2.703 -1.108 1.00 86.56 267 LEU A C 1
ATOM 2048 O O . LEU A 1 267 ? 21.276 3.538 -1.686 1.00 86.56 267 LEU A O 1
ATOM 2052 N N . ASP A 1 268 ? 19.249 2.811 -1.046 1.00 86.31 268 ASP A N 1
ATOM 2053 C CA . ASP A 1 268 ? 18.546 3.960 -1.608 1.00 86.31 268 ASP A CA 1
ATOM 2054 C C . ASP A 1 268 ? 18.762 5.239 -0.771 1.00 86.31 268 ASP A C 1
ATOM 2056 O O . ASP A 1 268 ? 19.085 5.207 0.421 1.00 86.31 268 ASP A O 1
ATOM 2060 N N . THR A 1 269 ? 18.555 6.396 -1.401 1.00 80.88 269 THR A N 1
ATOM 2061 C CA . THR A 1 269 ? 18.787 7.708 -0.778 1.00 80.88 269 THR A CA 1
ATOM 2062 C C . THR A 1 269 ? 17.906 7.981 0.439 1.00 80.88 269 THR A C 1
ATOM 2064 O O . THR A 1 269 ? 18.330 8.702 1.341 1.00 80.88 269 THR A O 1
ATOM 2067 N N . ALA A 1 270 ? 16.701 7.410 0.500 1.00 74.44 270 ALA A N 1
ATOM 2068 C CA . ALA A 1 270 ? 15.798 7.576 1.634 1.00 74.44 270 ALA A CA 1
ATOM 2069 C C . ALA A 1 270 ? 16.257 6.744 2.842 1.00 74.44 270 ALA A C 1
ATOM 2071 O O . ALA A 1 270 ? 16.157 7.201 3.981 1.00 74.44 270 ALA A O 1
ATOM 2072 N N . LEU A 1 271 ? 16.808 5.557 2.598 1.00 80.50 271 LEU A N 1
ATOM 2073 C CA . LEU A 1 271 ? 17.328 4.643 3.609 1.00 80.50 271 LEU A CA 1
ATOM 2074 C C . LEU A 1 271 ? 18.650 5.155 4.190 1.00 80.50 271 LEU A C 1
ATOM 2076 O O . LEU A 1 271 ? 18.842 5.107 5.404 1.00 80.50 271 LEU A O 1
ATOM 2080 N N . ILE A 1 272 ? 19.516 5.730 3.350 1.00 86.88 272 ILE A N 1
ATOM 2081 C CA . ILE A 1 272 ? 20.741 6.422 3.785 1.00 86.88 272 ILE A CA 1
ATOM 2082 C C . ILE A 1 272 ? 20.392 7.638 4.656 1.00 86.88 272 ILE A C 1
ATOM 2084 O O . ILE A 1 272 ? 20.945 7.797 5.745 1.00 86.88 272 ILE A O 1
ATOM 2088 N N . ALA A 1 273 ? 19.434 8.461 4.214 1.00 84.25 273 ALA A N 1
ATOM 2089 C CA . ALA A 1 273 ? 18.961 9.635 4.951 1.00 84.25 273 ALA A CA 1
ATOM 2090 C C . ALA A 1 273 ? 18.411 9.260 6.336 1.00 84.25 273 ALA A C 1
ATOM 2092 O O . ALA A 1 273 ? 18.836 9.812 7.351 1.00 84.25 273 ALA A O 1
ATOM 2093 N N . ALA A 1 274 ? 17.538 8.250 6.390 1.00 82.69 274 ALA A N 1
ATOM 2094 C CA . ALA A 1 274 ? 16.969 7.751 7.638 1.00 82.69 274 ALA A CA 1
ATOM 2095 C C . ALA A 1 274 ? 18.032 7.175 8.589 1.00 82.69 274 ALA A C 1
ATOM 2097 O O . ALA A 1 274 ? 17.945 7.379 9.798 1.00 82.69 274 ALA A O 1
ATOM 2098 N N . ARG A 1 275 ? 19.044 6.477 8.056 1.00 88.56 275 ARG A N 1
ATOM 2099 C CA . ARG A 1 275 ? 20.090 5.820 8.855 1.00 88.56 275 ARG A CA 1
ATOM 2100 C C . ARG A 1 275 ? 21.098 6.799 9.454 1.00 88.56 275 ARG A C 1
ATOM 2102 O O . ARG A 1 275 ? 21.619 6.534 10.530 1.00 88.56 275 ARG A O 1
ATOM 2109 N N . LEU A 1 276 ? 21.356 7.915 8.775 1.00 89.69 276 LEU A N 1
ATOM 2110 C CA . LEU A 1 276 ? 22.323 8.929 9.206 1.00 89.69 276 LEU A CA 1
ATOM 2111 C C . LEU A 1 276 ? 21.676 10.154 9.866 1.00 89.69 276 LEU A C 1
ATOM 2113 O O . LEU A 1 276 ? 22.384 11.085 10.248 1.00 89.69 276 LEU A O 1
ATOM 2117 N N . GLY A 1 277 ? 20.343 10.177 9.985 1.00 89.06 277 GLY A N 1
ATOM 2118 C CA . GLY A 1 277 ? 19.611 11.342 10.487 1.00 89.06 277 GLY A CA 1
ATOM 2119 C C . GLY A 1 277 ? 19.811 12.582 9.611 1.00 89.06 277 GLY A C 1
ATOM 2120 O O . GLY A 1 277 ? 19.870 13.696 10.126 1.00 89.06 277 GLY A O 1
ATOM 2121 N N . LEU A 1 278 ? 19.977 12.387 8.300 1.00 90.44 278 LEU A N 1
ATOM 2122 C CA . LEU A 1 278 ? 20.154 13.457 7.321 1.00 90.44 278 LEU A CA 1
ATOM 2123 C C . LEU A 1 278 ? 18.852 13.697 6.563 1.00 90.44 278 LEU A C 1
ATOM 2125 O O . LEU A 1 278 ? 18.050 12.786 6.364 1.00 90.44 278 LEU A O 1
ATOM 2129 N N . GLU A 1 279 ? 18.658 14.919 6.077 1.00 91.56 279 GLU A N 1
ATOM 2130 C CA . GLU A 1 279 ? 17.595 15.190 5.115 1.00 91.56 279 GLU A CA 1
ATOM 2131 C C . GLU A 1 279 ? 17.899 14.509 3.778 1.00 91.56 279 GLU A C 1
ATOM 2133 O O . GLU A 1 279 ? 19.049 14.449 3.327 1.00 91.56 279 GLU A O 1
ATOM 2138 N N . ARG A 1 280 ? 16.850 14.019 3.114 1.00 86.56 280 ARG A N 1
ATOM 2139 C CA . ARG A 1 280 ? 16.968 13.325 1.826 1.00 86.56 280 ARG A CA 1
ATOM 2140 C C . ARG A 1 280 ? 17.664 14.185 0.768 1.00 86.56 280 ARG A C 1
ATOM 2142 O O . ARG A 1 280 ? 18.495 13.670 0.021 1.00 86.56 280 ARG A O 1
ATOM 2149 N N . ASP A 1 281 ? 17.388 15.485 0.758 1.00 84.06 281 ASP A N 1
ATOM 2150 C CA . ASP A 1 281 ? 17.981 16.433 -0.188 1.00 84.06 281 ASP A CA 1
ATOM 2151 C C . ASP A 1 281 ? 19.472 16.650 0.083 1.00 84.06 281 ASP A C 1
ATOM 2153 O O . ASP A 1 281 ? 20.268 16.737 -0.852 1.00 84.06 281 ASP A O 1
ATOM 2157 N N . THR A 1 282 ? 19.882 16.624 1.356 1.00 87.44 282 THR A N 1
ATOM 2158 C CA . THR A 1 282 ? 21.300 16.664 1.744 1.00 87.44 282 THR A CA 1
ATOM 2159 C C . THR A 1 282 ? 22.044 15.438 1.211 1.00 87.44 282 THR A C 1
ATOM 2161 O O . THR A 1 282 ? 23.118 15.570 0.625 1.00 87.44 282 THR A O 1
ATOM 2164 N N . VAL A 1 283 ? 21.463 14.240 1.344 1.00 90.12 283 VAL A N 1
ATOM 2165 C CA . VAL A 1 283 ? 22.048 13.003 0.793 1.00 90.12 283 VAL A CA 1
ATOM 2166 C C . VAL A 1 283 ? 22.119 13.063 -0.735 1.00 90.12 283 VAL A C 1
ATOM 2168 O O . VAL A 1 283 ? 23.152 12.735 -1.319 1.00 90.12 283 VAL A O 1
ATOM 2171 N N . HIS A 1 284 ? 21.060 13.542 -1.392 1.00 88.06 284 HIS A N 1
ATOM 2172 C CA . HIS A 1 284 ? 21.025 13.689 -2.846 1.00 88.06 284 HIS A CA 1
ATOM 2173 C C . HIS A 1 284 ? 22.088 14.674 -3.356 1.00 88.06 284 HIS A C 1
ATOM 2175 O O . HIS A 1 284 ? 22.790 14.386 -4.327 1.00 88.06 284 HIS A O 1
ATOM 2181 N N . MET A 1 285 ? 22.245 15.817 -2.685 1.00 92.31 285 MET A N 1
ATOM 2182 C CA . MET A 1 285 ? 23.273 16.813 -2.989 1.00 92.31 285 MET A CA 1
ATOM 2183 C C . MET A 1 285 ? 24.683 16.222 -2.852 1.00 92.31 285 MET A C 1
ATOM 2185 O O . MET A 1 285 ? 25.507 16.386 -3.753 1.00 92.31 285 MET A O 1
ATOM 2189 N N . LEU A 1 286 ? 24.953 15.485 -1.766 1.00 89.56 286 LEU A N 1
ATOM 2190 C CA . LEU A 1 286 ? 26.252 14.850 -1.525 1.00 89.56 286 LEU A CA 1
ATOM 2191 C C . LEU A 1 286 ? 26.594 13.825 -2.610 1.00 89.56 286 LEU A C 1
ATOM 2193 O O . LEU A 1 286 ? 27.675 13.902 -3.196 1.00 89.56 286 LEU A O 1
ATOM 2197 N N . LEU A 1 287 ? 25.662 12.931 -2.948 1.00 89.19 287 LEU A N 1
ATOM 2198 C CA . LEU A 1 287 ? 25.855 11.933 -4.005 1.00 89.19 287 LEU A CA 1
ATOM 2199 C C . LEU A 1 287 ? 26.006 12.569 -5.394 1.00 89.19 287 LEU A C 1
ATOM 2201 O O . LEU A 1 287 ? 26.847 12.139 -6.184 1.00 89.19 287 LEU A O 1
ATOM 2205 N N . SER A 1 288 ? 25.261 13.641 -5.675 1.00 85.81 288 SER A N 1
ATOM 2206 C CA . SER A 1 288 ? 25.387 14.399 -6.929 1.00 85.81 288 SER A CA 1
ATOM 2207 C C . SER A 1 288 ? 26.767 15.053 -7.049 1.00 85.81 288 SER A C 1
ATOM 2209 O O . SER A 1 288 ? 27.410 14.967 -8.095 1.00 85.81 288 SER A O 1
ATOM 2211 N N . SER A 1 289 ? 27.263 15.651 -5.960 1.00 85.12 289 SER A N 1
ATOM 2212 C CA . SER A 1 289 ? 28.588 16.284 -5.918 1.00 85.12 289 SER A CA 1
ATOM 2213 C C . SER A 1 289 ? 29.740 15.281 -6.044 1.00 85.12 289 SER A C 1
ATOM 2215 O O . SER A 1 289 ? 30.773 15.606 -6.628 1.00 85.12 289 SER A O 1
ATOM 2217 N N . TYR A 1 290 ? 29.554 14.060 -5.536 1.00 84.50 290 TYR A N 1
ATOM 2218 C CA . TYR A 1 290 ? 30.518 12.968 -5.639 1.00 84.50 290 TYR A CA 1
ATOM 2219 C C . TYR A 1 290 ? 30.609 12.441 -7.071 1.00 84.50 290 TYR A C 1
ATOM 2221 O O . TYR A 1 290 ? 31.702 12.348 -7.630 1.00 84.50 290 TYR A O 1
ATOM 2229 N N . ASN A 1 291 ? 29.461 12.194 -7.708 1.00 79.50 291 ASN A N 1
ATOM 2230 C CA . ASN A 1 291 ? 29.408 11.730 -9.094 1.00 79.50 291 ASN A CA 1
ATOM 2231 C C . ASN A 1 291 ? 29.998 12.748 -10.079 1.00 79.50 291 ASN A C 1
ATOM 2233 O O . ASN A 1 291 ? 30.653 12.354 -11.039 1.00 79.50 291 ASN A O 1
ATOM 2237 N N . ALA A 1 292 ? 29.833 14.049 -9.821 1.00 78.94 292 ALA A N 1
ATOM 2238 C CA . ALA A 1 292 ? 30.405 15.104 -10.657 1.00 78.94 292 ALA A CA 1
ATOM 2239 C C . ALA A 1 292 ? 31.946 15.170 -10.603 1.00 78.94 292 ALA A C 1
ATOM 2241 O O . ALA A 1 292 ? 32.570 15.685 -11.527 1.00 78.94 292 ALA A O 1
ATOM 2242 N N . ARG A 1 293 ? 32.571 14.661 -9.531 1.00 79.06 293 ARG A N 1
ATOM 2243 C CA . ARG A 1 293 ? 34.028 14.721 -9.313 1.00 79.06 293 ARG A CA 1
ATOM 2244 C C . ARG A 1 293 ? 34.779 13.465 -9.742 1.00 79.06 293 ARG A C 1
ATOM 2246 O O . ARG A 1 293 ? 35.995 13.435 -9.580 1.00 79.06 293 ARG A O 1
ATOM 2253 N N . ARG A 1 294 ? 34.100 12.437 -10.260 1.00 72.62 294 ARG A N 1
ATOM 2254 C CA . ARG A 1 294 ? 34.746 11.201 -10.720 1.00 72.62 294 ARG A CA 1
ATOM 2255 C C . ARG A 1 294 ? 34.927 11.255 -12.244 1.00 72.62 294 ARG A C 1
ATOM 2257 O O . ARG A 1 294 ? 33.974 10.976 -12.974 1.00 72.62 294 ARG A O 1
ATOM 2264 N N . PRO A 1 295 ? 36.114 11.619 -12.762 1.00 49.53 295 PRO A N 1
ATOM 2265 C CA . PRO A 1 295 ? 36.358 11.561 -14.191 1.00 49.53 295 PRO A CA 1
ATOM 2266 C C . PRO A 1 295 ? 36.488 10.084 -14.588 1.00 49.53 295 PRO A C 1
ATOM 2268 O O . PRO A 1 295 ? 37.427 9.412 -14.172 1.00 49.53 295 PRO A O 1
ATOM 2271 N N . GLY A 1 296 ? 35.526 9.564 -15.358 1.00 62.69 296 GLY A N 1
ATOM 2272 C CA . GLY A 1 296 ? 35.696 8.292 -16.076 1.00 62.69 296 GLY A CA 1
ATOM 2273 C C . GLY A 1 296 ? 34.873 7.069 -15.644 1.00 62.69 296 GLY A C 1
ATOM 2274 O O . GLY A 1 296 ? 35.245 5.965 -16.019 1.00 62.69 296 GLY A O 1
ATOM 2275 N N . GLY A 1 297 ? 33.754 7.199 -14.924 1.00 58.56 297 GLY A N 1
ATOM 2276 C CA . GLY A 1 297 ? 32.851 6.049 -14.729 1.00 58.56 297 GLY A CA 1
ATOM 2277 C C . GLY A 1 297 ? 31.883 6.220 -13.566 1.00 58.56 297 GLY A C 1
ATOM 2278 O O . GLY A 1 297 ? 32.261 6.078 -12.403 1.00 58.56 297 GLY A O 1
ATOM 2279 N N . GLY A 1 298 ? 30.634 6.560 -13.883 1.00 49.97 298 GLY A N 1
ATOM 2280 C CA . GLY A 1 298 ? 29.588 6.829 -12.900 1.00 49.97 298 GLY A CA 1
ATOM 2281 C C . GLY A 1 298 ? 29.085 5.564 -12.200 1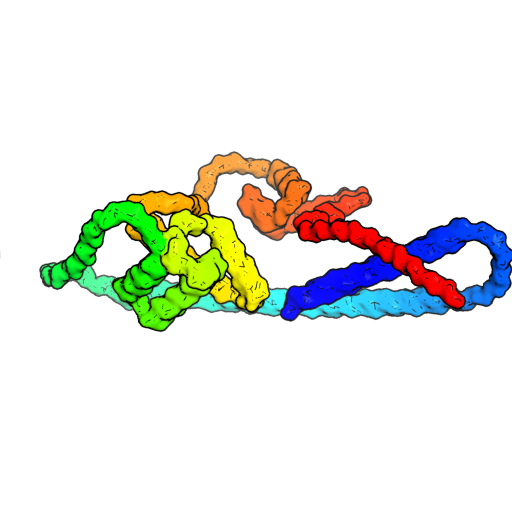.00 49.97 298 GLY A C 1
ATOM 2282 O O . GLY A 1 298 ? 28.865 4.533 -12.829 1.00 49.97 298 GLY A O 1
ATOM 2283 N N . LEU A 1 299 ? 28.804 5.683 -10.898 1.00 52.97 299 LEU A N 1
ATOM 2284 C CA . LEU A 1 299 ? 28.053 4.707 -10.087 1.00 52.97 299 LEU A CA 1
ATOM 2285 C C . LEU A 1 299 ? 26.702 4.296 -10.711 1.00 52.97 299 LEU A C 1
ATOM 2287 O O . LEU A 1 299 ? 26.146 3.262 -10.340 1.00 52.97 299 LEU A O 1
ATOM 2291 N N . SER A 1 300 ? 26.199 5.064 -11.681 1.00 53.81 300 SER A N 1
ATOM 2292 C CA . SER A 1 300 ? 24.997 4.782 -12.469 1.00 53.81 300 SER A CA 1
ATOM 2293 C C . SER A 1 300 ? 24.998 3.395 -13.131 1.00 53.81 300 SER A C 1
ATOM 2295 O O . SER A 1 300 ? 23.932 2.799 -13.246 1.00 53.81 300 SER A O 1
ATOM 2297 N N . ASP A 1 301 ? 26.165 2.839 -13.485 1.00 50.19 301 ASP A N 1
ATOM 2298 C CA . ASP A 1 301 ? 26.261 1.497 -14.092 1.00 50.19 301 ASP A CA 1
ATOM 2299 C C . ASP A 1 301 ? 26.011 0.353 -13.090 1.00 50.19 301 ASP A C 1
ATOM 2301 O O . ASP A 1 301 ? 25.564 -0.729 -13.468 1.00 50.19 301 ASP A O 1
ATOM 2305 N N . ARG A 1 302 ? 26.247 0.575 -11.787 1.00 47.44 302 ARG A N 1
ATOM 2306 C CA . ARG A 1 302 ? 26.036 -0.450 -10.745 1.00 47.44 302 ARG A CA 1
ATOM 2307 C C . ARG A 1 302 ? 24.628 -0.443 -10.158 1.00 47.44 302 ARG A C 1
ATOM 2309 O O . ARG A 1 302 ? 24.129 -1.505 -9.795 1.00 47.44 302 ARG A O 1
ATOM 2316 N N . PHE A 1 303 ? 23.949 0.704 -10.127 1.00 48.88 303 PHE A N 1
ATOM 2317 C CA . PHE A 1 303 ? 22.548 0.762 -9.685 1.00 48.88 303 PHE A CA 1
ATOM 2318 C C . PHE A 1 303 ? 21.574 0.118 -10.685 1.00 48.88 303 PHE A C 1
ATOM 2320 O O . PHE A 1 303 ? 20.514 -0.354 -10.280 1.00 48.88 303 PHE A O 1
ATOM 2327 N N . ALA A 1 304 ? 21.950 0.009 -11.964 1.00 47.91 304 ALA A N 1
ATOM 2328 C CA . ALA A 1 304 ? 21.159 -0.699 -12.971 1.00 47.91 304 ALA A CA 1
ATOM 2329 C C . ALA A 1 304 ? 21.154 -2.234 -12.788 1.00 47.91 304 ALA A C 1
ATOM 2331 O O . ALA A 1 304 ? 20.254 -2.906 -13.288 1.00 47.91 304 ALA A O 1
ATOM 2332 N N . PHE A 1 305 ? 22.118 -2.802 -12.053 1.00 42.50 305 PHE A N 1
ATOM 2333 C CA . PHE A 1 305 ? 22.328 -4.255 -11.985 1.00 42.50 305 PHE A CA 1
ATOM 2334 C C . PHE A 1 305 ? 21.539 -4.979 -10.877 1.00 42.50 305 PHE A C 1
ATOM 2336 O O . PHE A 1 305 ? 21.493 -6.206 -10.871 1.00 42.50 305 PHE A O 1
ATOM 2343 N N . ASN A 1 306 ? 20.892 -4.255 -9.954 1.00 38.47 306 ASN A N 1
ATOM 2344 C CA . ASN A 1 306 ? 20.203 -4.859 -8.798 1.00 38.47 306 ASN A CA 1
ATOM 2345 C C . ASN A 1 306 ? 18.681 -5.050 -8.987 1.00 38.47 306 ASN A C 1
ATOM 2347 O O . ASN A 1 306 ? 17.966 -5.425 -8.059 1.00 38.47 306 ASN A O 1
ATOM 2351 N N . LEU A 1 307 ? 18.166 -4.829 -10.202 1.00 41.19 307 LEU A N 1
ATOM 2352 C CA . LEU A 1 307 ? 16.809 -5.217 -10.597 1.00 41.19 307 LEU A CA 1
ATOM 2353 C C . LEU A 1 307 ? 16.877 -6.604 -11.246 1.00 41.19 307 LEU A C 1
ATOM 2355 O O . LEU A 1 307 ? 17.067 -6.723 -12.451 1.00 41.19 307 LEU A O 1
ATOM 2359 N N . GLY A 1 308 ? 16.784 -7.653 -10.426 1.00 36.00 308 GLY A N 1
ATOM 2360 C CA . GLY A 1 308 ? 16.966 -9.052 -10.820 1.00 36.00 308 GLY A CA 1
ATOM 2361 C C . GLY A 1 308 ? 16.130 -9.509 -12.021 1.00 36.00 308 GLY A C 1
ATOM 2362 O O . GLY A 1 308 ? 15.008 -9.991 -11.865 1.00 36.00 308 GLY A O 1
ATOM 2363 N N . VAL A 1 309 ? 16.724 -9.455 -13.212 1.00 37.09 309 VAL A N 1
ATOM 2364 C CA . VAL A 1 309 ? 16.243 -10.151 -14.407 1.00 37.09 309 VAL A CA 1
ATOM 2365 C C . VAL A 1 309 ? 17.238 -11.265 -14.721 1.00 37.09 309 VAL A C 1
ATOM 2367 O O . VAL A 1 309 ? 18.253 -11.058 -15.380 1.00 37.09 309 VAL A O 1
ATOM 2370 N N . GLY A 1 310 ? 16.964 -12.462 -14.201 1.00 34.00 310 GLY A N 1
ATOM 2371 C CA . GLY A 1 310 ? 17.678 -13.674 -14.592 1.00 34.00 310 GLY A CA 1
ATOM 2372 C C . 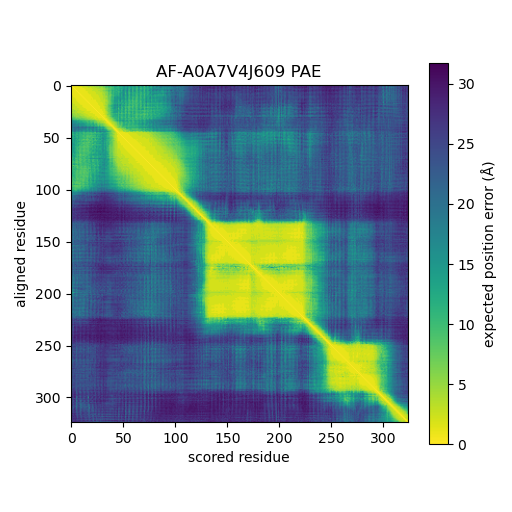GLY A 1 310 ? 17.350 -14.012 -16.043 1.00 34.00 310 GLY A C 1
ATOM 2373 O O . GLY A 1 310 ? 16.259 -14.494 -16.335 1.00 34.00 310 GLY A O 1
ATOM 2374 N N . PHE 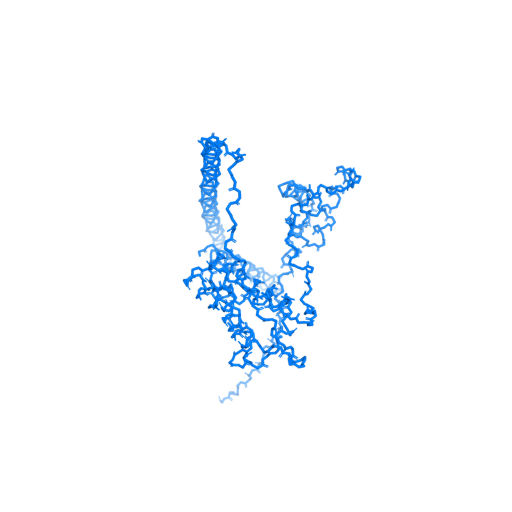A 1 311 ? 18.281 -13.742 -16.954 1.00 35.19 311 PHE A N 1
ATOM 2375 C CA . PHE A 1 311 ? 18.165 -14.123 -18.357 1.00 35.19 311 PHE A CA 1
ATOM 2376 C C . PHE A 1 311 ? 18.849 -15.482 -18.545 1.00 35.19 311 PHE A C 1
ATOM 2378 O O . PHE A 1 311 ? 20.071 -15.567 -18.660 1.00 35.19 311 PHE A O 1
ATOM 2385 N N . THR A 1 312 ? 18.078 -16.570 -18.538 1.00 37.25 312 THR A N 1
ATOM 2386 C CA . THR A 1 312 ? 18.580 -17.867 -19.002 1.00 37.25 312 THR A CA 1
ATOM 2387 C C . THR A 1 312 ? 18.662 -17.822 -20.525 1.00 37.25 312 THR A C 1
ATOM 2389 O O . THR A 1 312 ? 17.657 -17.729 -21.228 1.00 37.25 312 THR A O 1
ATOM 2392 N N . ALA A 1 313 ? 19.885 -17.836 -21.053 1.00 35.97 313 ALA A N 1
ATOM 2393 C CA . ALA A 1 313 ? 20.126 -17.914 -22.484 1.00 35.97 313 ALA A CA 1
ATOM 2394 C C . ALA A 1 313 ? 19.639 -19.275 -23.007 1.00 35.97 313 ALA A C 1
ATOM 2396 O O . ALA A 1 313 ? 20.251 -20.310 -22.751 1.00 35.97 313 ALA A O 1
ATOM 2397 N N . ARG A 1 314 ? 18.515 -19.275 -23.729 1.00 32.84 314 ARG A N 1
ATOM 2398 C CA . ARG A 1 314 ? 18.046 -20.423 -24.509 1.00 32.84 314 ARG A CA 1
ATOM 2399 C C . ARG A 1 314 ? 18.731 -20.360 -25.873 1.00 32.84 314 ARG A C 1
ATOM 2401 O O . ARG A 1 314 ? 18.413 -19.497 -26.687 1.00 32.84 314 ARG A O 1
ATOM 2408 N N . THR A 1 315 ? 19.698 -21.238 -26.099 1.00 39.41 315 THR A N 1
ATOM 2409 C CA . THR A 1 315 ? 20.349 -21.437 -27.399 1.00 39.41 315 THR A CA 1
ATOM 2410 C C . THR A 1 315 ? 19.300 -21.882 -28.427 1.00 39.41 315 THR A C 1
ATOM 2412 O O . THR A 1 315 ? 18.544 -22.814 -28.138 1.00 39.41 315 THR A O 1
ATOM 2415 N N . PRO A 1 316 ? 19.203 -21.249 -29.611 1.00 39.91 316 PRO A N 1
ATOM 2416 C CA . PRO A 1 316 ? 18.291 -21.712 -30.646 1.00 39.91 316 PRO A CA 1
ATOM 2417 C C . PRO A 1 316 ? 18.809 -23.023 -31.247 1.00 39.91 316 PRO A C 1
ATOM 2419 O O . PRO A 1 316 ? 19.937 -23.109 -31.731 1.00 39.91 316 PRO A O 1
ATOM 2422 N N . GLN A 1 317 ? 17.961 -24.048 -31.192 1.00 36.78 317 GLN A N 1
ATOM 2423 C CA . GLN A 1 317 ? 18.153 -25.318 -31.875 1.00 36.78 317 GLN A CA 1
ATOM 2424 C C . GLN A 1 317 ? 17.996 -25.077 -33.385 1.00 36.78 317 GLN A C 1
ATOM 2426 O O . GLN A 1 317 ? 16.944 -24.631 -33.842 1.00 36.78 317 GLN A O 1
ATOM 2431 N N . VAL A 1 318 ? 19.054 -25.335 -34.151 1.00 49.72 318 VAL A N 1
ATOM 2432 C CA . VAL A 1 318 ? 19.031 -25.281 -35.617 1.00 49.72 318 VAL A CA 1
ATOM 2433 C C . VAL A 1 318 ? 18.307 -26.529 -36.118 1.00 49.72 318 VAL A C 1
ATOM 2435 O O . VAL A 1 318 ? 18.813 -27.642 -35.986 1.00 49.72 318 VAL A O 1
ATOM 2438 N N . VAL A 1 319 ? 17.107 -26.348 -36.668 1.00 52.25 319 VAL A N 1
ATOM 2439 C CA . VAL A 1 319 ? 16.369 -27.401 -37.374 1.00 52.25 319 VAL A CA 1
ATOM 2440 C C . VAL A 1 319 ? 16.803 -27.364 -38.837 1.00 52.25 319 VAL A C 1
ATOM 2442 O O . VAL A 1 319 ? 16.429 -26.458 -39.579 1.00 52.25 319 VAL A O 1
ATOM 2445 N N . HIS A 1 320 ? 17.607 -28.340 -39.254 1.00 53.25 320 HIS A N 1
ATOM 2446 C CA . HIS A 1 320 ? 17.853 -28.599 -40.669 1.00 53.25 320 HIS A CA 1
ATOM 2447 C C . HIS A 1 320 ? 16.608 -29.253 -41.279 1.00 53.25 320 HIS A C 1
ATOM 2449 O O . HIS A 1 320 ? 16.206 -30.334 -40.854 1.00 53.25 320 HIS A O 1
ATOM 2455 N N . SER A 1 321 ? 16.003 -28.600 -42.273 1.00 52.12 321 SER A N 1
ATOM 2456 C CA . SER A 1 321 ? 15.048 -29.248 -43.179 1.00 52.12 321 SER A CA 1
ATOM 2457 C C . SER A 1 321 ? 15.806 -29.837 -44.376 1.00 52.12 321 SER A C 1
ATOM 2459 O O . SER A 1 321 ? 16.711 -29.170 -44.885 1.00 52.12 321 SER A O 1
ATOM 2461 N N . PRO A 1 322 ? 15.476 -31.060 -44.824 1.00 57.75 322 PRO A N 1
ATOM 2462 C CA . PRO A 1 322 ? 16.092 -31.670 -45.994 1.00 57.75 322 PRO A CA 1
ATOM 2463 C C . PRO A 1 322 ? 15.494 -31.087 -47.282 1.00 57.75 322 PRO A C 1
ATOM 2465 O O . PRO A 1 322 ? 14.279 -30.933 -47.399 1.00 57.75 322 PRO A O 1
ATOM 2468 N N . LEU A 1 323 ? 16.364 -30.763 -48.238 1.00 54.34 323 LEU A N 1
ATOM 2469 C CA . LEU A 1 323 ? 15.993 -30.441 -49.616 1.00 54.34 323 LEU A CA 1
ATOM 2470 C C . LEU A 1 323 ? 15.624 -31.731 -50.361 1.00 54.34 323 LEU A C 1
ATOM 2472 O O . LEU A 1 323 ? 16.350 -32.723 -50.265 1.00 54.34 323 LEU A O 1
ATOM 2476 N N . ALA A 1 324 ? 14.503 -31.675 -51.080 1.00 64.25 324 ALA A N 1
ATOM 2477 C CA . ALA A 1 324 ? 14.146 -32.574 -52.172 1.00 64.25 324 ALA A CA 1
ATOM 2478 C C . ALA A 1 324 ? 14.586 -31.953 -53.504 1.00 64.25 324 ALA A C 1
ATOM 2480 O O . ALA A 1 324 ? 14.584 -30.700 -53.581 1.00 64.25 324 ALA A O 1
#

Secondary structure (DSSP, 8-state):
-HHHHHHHHHHHHHHHHHHHHHHHHHHHHHHTS--PPPP---TTHHHHHHHHHHHHHHHHHHHHHHHHHHHHHHHHHHHHHHHHHHHHHHHHHHHHHHHHHHS--------------------------TTPPPBHHHHHHHHHHHHHHTT--HHHHHHHHHHHHHHHHHHHGGGGGGSBGGG--HHHHHHHHHHHHHTT--HHHHHHHHHHHHHHHHHHHHH-SS-----GGGTS---------------HHHHHHHHHHHHHTT--HHHHHHHHT--HHHHHHHHHHHHHT-TT--THHHHGGGS-------PPP--PPPP-

Radius of gyration: 32.35 Å; Cα contacts (8 Å, |Δi|>4): 113; chains: 1; bounding box: 66×60×101 Å

pLDDT: mean 77.78, std 19.38, range [32.84, 98.06]

Sequence (324 aa):
MLLLVEIAFVLAAGYIFWLTRRQLASLRTAANAPAMPQPASGGIDQVEMMHDLADVLSEVRSAVQDMRAEWQRERDALHYQLEQAEKTIAEMRAQMNRARTLVPQAAVSGAAVEPLPQPIQPCPPLTAPGAASIRLGDALDRFTDHLACGGLSPRSVKRLNASVREFAEWFGGQCYAGLSAETIEVAHLERFALHLRRRHLRQSTVSRKMSAVKRFLVWMSSTSPAPIAVSQATMARPTKSAPTAMVEPMSVAERRAAVFDLAEQGLDTALIAARLGLERDTVHMLLSSYNARRPGGGLSDRFAFNLGVGFTARTPQVVHSPLA